Protein AF-A0A9J6BL02-F1 (afdb_monomer)

Organism: Polypedilum vanderplanki (NCBI:txid319348)

Sequence (191 aa):
MKLLIEDFEQKKVNLCEKFKQMVHDGRKLSISVDEFTSIRGRRYFGLNIHDSFNNATYNTGLVRILGSCPAEDMLIIIKNHLNDFGISLDKDIVGSTQDGAAINKKFIRISNIIGQFCFNHAIHLAVCDSLYTNKQNNDEYTVEDSNDIDDEDTFEMATDFEIIETSIDNIDHHHLLKISRKIVKFIKISP

Secondary structure (DSSP, 8-state):
-HHHHHHHHHHHHHHHHHHHHHHHTT--EEEEEEEEE-TTS-EEEEEEEEETTTTEEEEEEEEEE-S---HHHHHHHHHHHHHHTT--HHHHEEEEEE-S-HHHHHHHHHHTSEEEE-HHHHHHHHHHHHHT----------------------------------------HHHHHHHHHHHHHHHHH--

Radius of gyration: 21.52 Å; Cα contacts (8 Å, |Δi|>4): 185; chains: 1; bounding box: 54×40×54 Å

pLDDT: mean 79.94, std 21.73, range [29.73, 97.69]

Structure (mmCIF, N/CA/C/O backbone):
data_AF-A0A9J6BL02-F1
#
_entry.id   AF-A0A9J6BL02-F1
#
loop_
_atom_site.group_PDB
_atom_site.id
_atom_site.type_symbol
_atom_site.label_atom_id
_atom_site.label_alt_id
_atom_site.label_comp_id
_atom_site.label_asym_id
_atom_site.label_entity_id
_atom_site.label_seq_id
_atom_site.pdbx_PDB_ins_code
_atom_site.Cartn_x
_atom_site.Cartn_y
_atom_site.Cartn_z
_atom_site.occupancy
_atom_site.B_iso_or_equiv
_atom_site.auth_seq_id
_atom_site.auth_comp_id
_atom_site.auth_asym_id
_atom_site.auth_atom_id
_atom_site.pdbx_PDB_model_num
ATOM 1 N N . MET A 1 1 ? 3.563 28.205 10.679 1.00 61.41 1 MET A N 1
ATOM 2 C CA . MET A 1 1 ? 3.794 26.743 10.758 1.00 61.41 1 MET A CA 1
ATOM 3 C C . MET A 1 1 ? 2.998 26.076 11.879 1.00 61.41 1 MET A C 1
ATOM 5 O O . MET A 1 1 ? 2.419 25.037 11.616 1.00 61.41 1 MET A O 1
ATOM 9 N N . LYS A 1 2 ? 2.889 26.682 13.076 1.00 69.06 2 LYS A N 1
ATOM 10 C CA . LYS A 1 2 ? 2.113 26.134 14.208 1.00 69.06 2 LYS A CA 1
ATOM 11 C C . LYS A 1 2 ? 0.658 25.760 13.853 1.00 69.06 2 LYS A C 1
ATOM 13 O O . LYS A 1 2 ? 0.262 24.630 14.086 1.00 69.06 2 LYS A O 1
ATOM 18 N N . LEU A 1 3 ? -0.056 26.645 13.149 1.00 82.44 3 LEU A N 1
ATOM 19 C CA . LEU A 1 3 ? -1.438 26.405 12.697 1.00 82.44 3 LEU A CA 1
ATOM 20 C C . LEU A 1 3 ? -1.594 25.216 11.728 1.00 82.44 3 LEU A C 1
ATOM 22 O O . LEU A 1 3 ? -2.617 24.549 11.751 1.00 82.44 3 LEU A O 1
ATOM 26 N N . LEU A 1 4 ? -0.594 24.940 10.879 1.00 87.06 4 LEU A N 1
ATOM 27 C CA . LEU A 1 4 ? -0.645 23.808 9.938 1.00 87.06 4 LEU A CA 1
ATOM 28 C C . LEU A 1 4 ? -0.436 22.472 10.651 1.00 87.06 4 LEU A C 1
ATOM 30 O O . LEU A 1 4 ? -1.065 21.485 10.291 1.00 87.06 4 LEU A O 1
ATOM 34 N N . ILE A 1 5 ? 0.448 22.448 11.651 1.00 87.44 5 ILE A N 1
ATOM 35 C CA . ILE A 1 5 ? 0.683 21.256 12.472 1.00 87.44 5 ILE A CA 1
ATOM 36 C C . ILE A 1 5 ? -0.563 20.968 13.312 1.00 87.44 5 ILE A C 1
ATOM 38 O O . ILE A 1 5 ? -1.026 19.838 13.335 1.00 87.44 5 ILE A O 1
ATOM 42 N N . GLU A 1 6 ? -1.152 21.990 13.934 1.00 90.94 6 GLU A N 1
ATOM 43 C CA . GLU A 1 6 ? -2.395 21.848 14.702 1.00 90.94 6 GLU A CA 1
ATOM 44 C C . GLU A 1 6 ? -3.562 21.351 13.826 1.00 90.94 6 GLU A C 1
ATOM 46 O O . GLU A 1 6 ? -4.268 20.424 14.219 1.00 90.94 6 GLU A O 1
ATOM 51 N N . ASP A 1 7 ? -3.729 21.896 12.614 1.00 90.19 7 ASP A N 1
ATOM 52 C CA . ASP A 1 7 ? -4.735 21.418 11.652 1.00 90.19 7 ASP A CA 1
ATOM 53 C C . ASP A 1 7 ? -4.478 19.967 11.210 1.00 90.19 7 ASP A C 1
ATOM 55 O O . ASP A 1 7 ? -5.412 19.168 11.109 1.00 90.19 7 ASP A O 1
ATOM 59 N N . PHE A 1 8 ? -3.214 19.597 10.984 1.00 89.06 8 PHE A N 1
ATOM 60 C CA . PHE A 1 8 ? -2.835 18.223 10.660 1.00 89.06 8 PHE A CA 1
ATOM 61 C C . PHE A 1 8 ? -3.174 17.254 11.797 1.00 89.06 8 PHE A C 1
ATOM 63 O O . PHE A 1 8 ? -3.833 16.245 11.549 1.00 89.06 8 PHE A O 1
ATOM 70 N N . GLU A 1 9 ? -2.775 17.564 13.033 1.00 90.94 9 GLU A N 1
ATOM 71 C CA . GLU A 1 9 ? -3.059 16.718 14.195 1.00 90.94 9 GLU A CA 1
ATOM 72 C C . GLU A 1 9 ? -4.568 16.556 14.400 1.00 90.94 9 GLU A C 1
ATOM 74 O O . GLU A 1 9 ? -5.056 15.442 14.590 1.00 90.94 9 GLU A O 1
ATOM 79 N N . GLN A 1 10 ? -5.340 17.638 14.250 1.00 93.19 10 GLN A N 1
ATOM 80 C CA . GLN A 1 10 ? -6.795 17.566 14.350 1.00 93.19 10 GLN A CA 1
ATOM 81 C C . GLN A 1 10 ? -7.404 16.675 13.258 1.00 93.19 10 GLN A C 1
ATOM 83 O O . GLN A 1 10 ? -8.274 15.848 13.536 1.00 93.19 10 GLN A O 1
ATOM 88 N N . LYS A 1 11 ? -6.943 16.798 12.008 1.00 92.81 11 LYS A N 1
ATOM 89 C CA . LYS A 1 11 ? -7.395 15.936 10.905 1.00 92.81 11 LYS A CA 1
ATOM 90 C C . LYS A 1 11 ? -7.007 14.478 11.120 1.00 92.81 11 LYS A C 1
ATOM 92 O O . LYS A 1 11 ? -7.810 13.599 10.806 1.00 92.81 11 LYS A O 1
ATOM 97 N N . LYS A 1 12 ? -5.817 14.219 11.668 1.00 93.38 12 LYS A N 1
ATOM 98 C CA . LYS A 1 12 ? -5.365 12.870 12.018 1.00 93.38 12 LYS A CA 1
ATOM 99 C C . LYS A 1 12 ? -6.286 12.255 13.067 1.00 93.38 12 LYS A C 1
ATOM 101 O O . LYS A 1 12 ? -6.779 11.155 12.844 1.00 93.38 12 LYS A O 1
ATOM 106 N N . VAL A 1 13 ? -6.601 12.9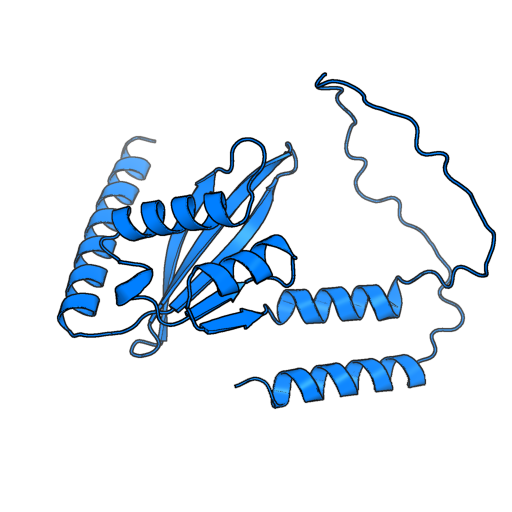79 14.143 1.00 95.25 13 VAL A N 1
ATOM 107 C CA . VAL A 1 13 ? -7.551 12.522 15.175 1.00 95.25 13 VAL A CA 1
ATOM 108 C C . VAL A 1 13 ? -8.912 12.186 14.563 1.00 95.25 13 VAL A C 1
ATOM 110 O O . VAL A 1 13 ? -9.414 11.081 14.768 1.00 95.25 13 VAL A O 1
ATOM 113 N N . ASN A 1 14 ? -9.461 13.079 13.736 1.00 95.00 14 ASN A N 1
ATOM 114 C CA . ASN A 1 14 ? -10.749 12.858 13.073 1.00 95.00 14 ASN A CA 1
ATOM 115 C C . ASN A 1 14 ? -10.726 11.615 12.160 1.00 95.00 14 ASN A C 1
ATOM 117 O O . ASN A 1 14 ? -11.702 10.866 12.095 1.00 95.00 14 ASN A O 1
ATOM 121 N N . LEU A 1 15 ? -9.617 11.377 11.448 1.00 95.06 15 LEU A N 1
ATOM 122 C CA . LEU A 1 15 ? -9.431 10.172 10.636 1.00 95.06 15 LEU A CA 1
ATOM 123 C C . LEU A 1 15 ? -9.373 8.912 11.503 1.00 95.06 15 LEU A C 1
ATOM 125 O O . LEU A 1 15 ? -10.051 7.938 11.185 1.00 95.06 15 LEU A O 1
ATOM 129 N N . CYS A 1 16 ? -8.629 8.933 12.610 1.00 96.00 16 CYS A N 1
ATOM 130 C CA . CYS A 1 16 ? -8.558 7.805 13.537 1.00 96.00 16 CYS A CA 1
ATOM 131 C C . CYS A 1 16 ? -9.938 7.454 14.109 1.00 96.00 16 CYS A C 1
ATOM 133 O O . CYS A 1 16 ? -10.298 6.282 14.177 1.00 96.00 16 CYS A O 1
ATOM 135 N N . GLU A 1 17 ? -10.737 8.448 14.503 1.00 96.38 17 GLU A N 1
ATOM 136 C CA . GLU A 1 17 ? -12.113 8.228 14.970 1.00 96.38 17 GLU A CA 1
ATOM 137 C C . GLU A 1 17 ? -12.993 7.618 13.877 1.00 96.38 17 GLU A C 1
ATOM 139 O O . GLU A 1 17 ? -13.715 6.648 14.121 1.00 96.38 17 GLU A O 1
ATOM 144 N N . LYS A 1 18 ? -12.872 8.125 12.647 1.00 95.44 18 LYS A N 1
ATOM 145 C CA . LYS A 1 18 ? -13.594 7.593 11.491 1.00 95.44 18 LYS A CA 1
ATOM 146 C C . LYS A 1 18 ? -13.247 6.128 11.227 1.00 95.44 18 LYS A C 1
ATOM 148 O O . LYS A 1 18 ? -14.148 5.312 11.037 1.00 95.44 18 LYS A O 1
ATOM 153 N N . PHE A 1 19 ? -11.962 5.781 11.241 1.00 96.44 19 PHE A N 1
ATOM 154 C CA . PHE A 1 19 ? -11.515 4.407 11.026 1.00 96.44 19 PHE A CA 1
ATOM 155 C C . PHE A 1 19 ? -11.932 3.475 12.157 1.00 96.44 19 PHE A C 1
ATOM 157 O O . PHE A 1 19 ? -12.403 2.375 11.879 1.00 96.44 19 PHE A O 1
ATOM 164 N N . LYS A 1 20 ? -11.863 3.923 13.416 1.00 95.62 20 LYS A N 1
ATOM 165 C CA . LYS A 1 20 ? -12.372 3.149 14.557 1.00 95.62 20 LYS A CA 1
ATOM 166 C C . LYS A 1 20 ? -13.841 2.781 14.379 1.00 95.62 20 LYS A C 1
ATOM 168 O O . LYS A 1 20 ? -14.198 1.628 14.607 1.00 95.62 20 LYS A O 1
ATOM 173 N N . GLN A 1 21 ? -14.675 3.723 13.933 1.00 95.25 21 GLN A N 1
ATOM 174 C CA . GLN A 1 21 ? -16.082 3.433 13.659 1.00 95.25 21 GLN A CA 1
ATOM 175 C C . GLN A 1 21 ? -16.239 2.417 12.521 1.00 95.25 21 GLN A C 1
ATOM 177 O O . GLN A 1 21 ? -16.999 1.464 12.651 1.00 95.25 21 GLN A O 1
ATOM 182 N N . MET A 1 22 ? -15.488 2.572 11.426 1.00 95.44 22 MET A N 1
ATOM 183 C CA . MET A 1 22 ? -15.528 1.628 10.301 1.00 95.44 22 MET A CA 1
ATOM 184 C C . MET A 1 22 ? -15.148 0.205 10.723 1.00 95.44 22 MET A C 1
ATOM 186 O O . MET A 1 22 ? -15.837 -0.746 10.356 1.00 95.44 22 MET A O 1
ATOM 190 N N . VAL A 1 23 ? -14.080 0.061 11.508 1.00 94.38 23 VAL A N 1
ATOM 191 C CA . VAL A 1 23 ? -13.621 -1.232 12.031 1.00 94.38 23 VAL A CA 1
ATOM 192 C C . VAL A 1 23 ? -14.649 -1.824 12.997 1.00 94.38 23 VAL A C 1
ATOM 194 O O . VAL A 1 23 ? -14.960 -3.010 12.901 1.00 94.38 23 VAL A O 1
ATOM 197 N N . HIS A 1 24 ? -15.228 -1.007 13.885 1.00 94.38 24 HIS A N 1
ATOM 198 C CA . HIS A 1 24 ? -16.300 -1.430 14.791 1.00 94.38 24 HIS A CA 1
ATOM 199 C C . HIS A 1 24 ? -17.529 -1.954 14.030 1.00 94.38 24 HIS A C 1
ATOM 201 O O . HIS A 1 24 ? -18.111 -2.965 14.414 1.00 94.38 24 HIS A O 1
ATOM 207 N N . ASP A 1 25 ? -17.879 -1.319 12.911 1.00 94.12 25 ASP A N 1
ATOM 208 C CA . ASP A 1 25 ? -18.967 -1.750 12.027 1.00 94.12 25 ASP A CA 1
ATOM 209 C C . ASP A 1 25 ? -18.625 -3.023 11.221 1.00 94.12 25 ASP A C 1
ATOM 211 O O . ASP A 1 25 ? -19.417 -3.473 10.392 1.00 94.12 25 ASP A O 1
ATOM 215 N N . GLY A 1 26 ? -17.438 -3.605 11.423 1.00 93.25 26 GLY A N 1
ATOM 216 C CA . GLY A 1 26 ? -16.971 -4.799 10.722 1.00 93.25 26 GLY A CA 1
ATOM 217 C C . GLY A 1 26 ? -16.555 -4.543 9.273 1.00 93.25 26 GLY A C 1
ATOM 218 O O . GLY A 1 26 ? -16.423 -5.497 8.501 1.00 93.25 26 GLY A O 1
ATOM 219 N N . ARG A 1 27 ? -16.348 -3.280 8.877 1.00 93.81 27 ARG A N 1
ATOM 220 C CA . ARG A 1 27 ? -15.933 -2.942 7.511 1.00 93.81 27 ARG A CA 1
ATOM 221 C C . ARG A 1 27 ? -14.506 -3.408 7.259 1.00 93.81 27 ARG A C 1
ATOM 223 O O . ARG A 1 27 ? -13.634 -3.304 8.118 1.00 93.81 27 ARG A O 1
ATOM 230 N N . LYS A 1 28 ? -14.276 -3.893 6.042 1.00 94.94 28 LYS A N 1
ATOM 231 C CA . LYS A 1 28 ? -12.949 -4.236 5.536 1.00 94.94 28 LYS A CA 1
ATOM 232 C C . LYS A 1 28 ? -12.470 -3.167 4.572 1.00 94.94 28 LYS A C 1
ATOM 234 O O . LYS A 1 28 ? -13.252 -2.659 3.772 1.00 94.94 28 LYS A O 1
ATOM 239 N N . LEU A 1 29 ? -11.189 -2.844 4.664 1.00 97.19 29 LEU A N 1
ATOM 240 C CA . LEU A 1 29 ? -10.546 -1.780 3.904 1.00 97.19 29 LEU A CA 1
ATOM 241 C C . LEU A 1 29 ? -9.487 -2.379 2.976 1.00 97.19 29 LEU A C 1
ATOM 243 O O . LEU A 1 29 ? -9.029 -3.505 3.169 1.00 97.19 29 LEU A O 1
ATOM 247 N N . SER A 1 30 ? -9.066 -1.627 1.970 1.00 97.38 30 SER A N 1
ATOM 248 C CA . SER A 1 30 ? -7.871 -1.953 1.188 1.00 97.38 30 SER A CA 1
ATOM 249 C C . SER A 1 30 ? -6.881 -0.799 1.230 1.00 97.38 30 SER A C 1
ATOM 251 O O . SER A 1 30 ? -7.220 0.304 1.658 1.00 97.38 30 SER A O 1
ATOM 253 N N . ILE A 1 31 ? -5.640 -1.053 0.828 1.00 97.56 31 ILE A N 1
ATOM 254 C CA . ILE A 1 31 ? -4.594 -0.028 0.796 1.00 97.56 31 ILE A CA 1
ATOM 255 C C . ILE A 1 31 ? -3.945 0.064 -0.581 1.00 97.56 31 ILE A C 1
ATOM 257 O O . ILE A 1 31 ? -3.839 -0.931 -1.290 1.00 97.56 31 ILE A O 1
ATOM 261 N N . SER A 1 32 ? -3.450 1.237 -0.947 1.00 96.88 32 SER A N 1
ATOM 262 C CA . SER A 1 32 ? -2.437 1.379 -1.994 1.00 96.88 32 SER A CA 1
ATOM 263 C C . SER A 1 32 ? -1.144 1.832 -1.345 1.00 96.88 32 SER A C 1
ATOM 265 O O . SER A 1 32 ? -1.180 2.762 -0.531 1.00 96.88 32 SER A O 1
ATOM 267 N N . VAL A 1 33 ? -0.027 1.227 -1.729 1.00 95.69 33 VAL A N 1
ATOM 268 C CA . VAL A 1 33 ? 1.297 1.688 -1.316 1.00 95.69 33 VAL A CA 1
ATOM 269 C C . VAL A 1 33 ? 2.103 2.012 -2.557 1.00 95.69 33 VAL A C 1
ATOM 271 O O . VAL A 1 33 ? 2.110 1.239 -3.513 1.00 95.69 33 VAL A O 1
ATOM 274 N N . ASP A 1 34 ? 2.743 3.170 -2.528 1.00 93.88 34 ASP A N 1
ATOM 275 C CA . ASP A 1 34 ? 3.593 3.661 -3.603 1.00 93.88 34 ASP A CA 1
ATOM 276 C C . ASP A 1 34 ? 4.965 4.013 -3.031 1.00 93.88 34 ASP A C 1
ATOM 278 O O . ASP A 1 34 ? 5.043 4.685 -1.999 1.00 93.88 34 ASP A O 1
ATO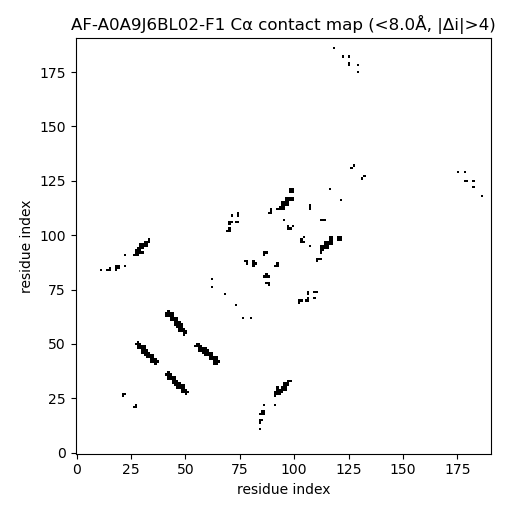M 282 N N . GLU A 1 35 ? 6.038 3.544 -3.666 1.00 92.75 35 GLU A N 1
ATOM 283 C CA . GLU A 1 35 ? 7.403 3.916 -3.296 1.00 92.75 35 GLU A CA 1
ATOM 284 C C . GLU A 1 35 ? 7.872 5.055 -4.197 1.00 92.75 35 GLU A C 1
ATOM 286 O O . GLU A 1 35 ? 7.861 4.957 -5.421 1.00 92.75 35 GLU A O 1
ATOM 291 N N . PHE A 1 36 ? 8.325 6.143 -3.582 1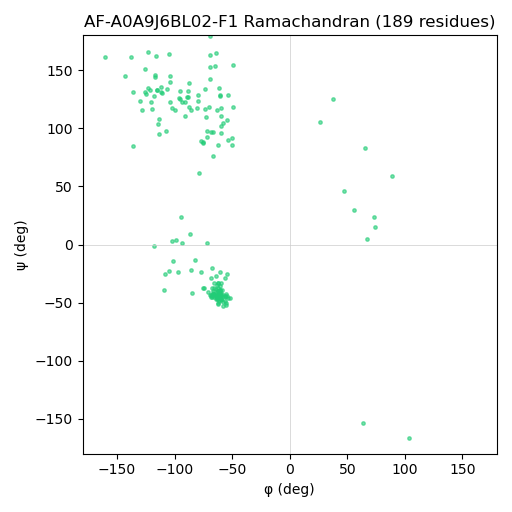.00 90.06 36 PHE A N 1
ATOM 292 C CA . PHE A 1 36 ? 8.852 7.294 -4.296 1.00 90.06 36 PHE A CA 1
ATOM 293 C C . PHE A 1 36 ? 10.258 7.637 -3.820 1.00 90.06 36 PHE A C 1
ATOM 295 O O . PHE A 1 36 ? 10.486 7.857 -2.626 1.00 90.06 36 PHE A O 1
ATOM 302 N N . THR A 1 37 ? 11.177 7.785 -4.773 1.00 91.50 37 THR A N 1
ATOM 303 C CA . THR A 1 37 ? 12.516 8.335 -4.549 1.00 91.50 37 THR A CA 1
ATOM 304 C C . THR A 1 37 ? 12.560 9.779 -5.037 1.00 91.50 37 THR A C 1
ATOM 306 O O . THR A 1 37 ? 12.384 10.062 -6.216 1.00 91.50 37 THR A O 1
ATOM 309 N N . SER A 1 38 ? 12.802 10.712 -4.120 1.00 91.00 38 SER A N 1
ATOM 310 C CA . SER A 1 38 ? 13.000 12.124 -4.451 1.00 91.00 38 SER A CA 1
ATOM 311 C C . SER A 1 38 ? 14.317 12.370 -5.189 1.00 91.00 38 SER A C 1
ATOM 313 O O . SER A 1 38 ? 15.261 11.596 -5.066 1.00 91.00 38 SER A O 1
ATOM 315 N N . ILE A 1 39 ? 14.423 13.540 -5.825 1.00 90.56 39 ILE A N 1
ATOM 316 C CA . ILE A 1 39 ? 15.629 14.018 -6.531 1.00 90.56 39 ILE A CA 1
ATOM 317 C C . ILE A 1 39 ? 16.877 14.018 -5.627 1.00 90.56 39 ILE A C 1
ATOM 319 O O . ILE A 1 39 ? 17.998 13.901 -6.098 1.00 90.56 39 ILE A O 1
ATOM 323 N N . ARG A 1 40 ? 16.700 14.125 -4.303 1.00 90.56 40 ARG A N 1
ATOM 324 C CA . ARG A 1 40 ? 17.798 14.084 -3.320 1.00 90.56 40 ARG A CA 1
ATOM 325 C C . ARG A 1 40 ? 18.040 12.683 -2.746 1.00 90.56 40 ARG A C 1
ATOM 327 O O . ARG A 1 40 ? 18.433 12.574 -1.587 1.00 90.56 40 ARG A O 1
ATOM 334 N N . GLY A 1 41 ? 17.652 11.630 -3.462 1.00 88.88 41 GLY A N 1
ATOM 335 C CA . GLY A 1 41 ? 17.816 10.234 -3.039 1.00 88.88 41 GLY A CA 1
ATOM 336 C C . GLY A 1 41 ? 16.973 9.808 -1.829 1.00 88.88 41 GLY A C 1
ATOM 337 O O . GLY A 1 41 ? 17.100 8.691 -1.338 1.00 88.88 41 GLY A O 1
ATOM 338 N N . ARG A 1 42 ? 16.091 10.672 -1.303 1.00 93.06 42 ARG A N 1
ATOM 339 C CA . ARG A 1 42 ? 15.237 10.319 -0.153 1.00 93.06 42 ARG A CA 1
ATOM 340 C C . ARG A 1 42 ? 14.053 9.491 -0.615 1.00 93.06 42 ARG A C 1
ATOM 342 O O . ARG A 1 42 ? 13.326 9.947 -1.496 1.00 93.06 42 ARG A O 1
ATOM 349 N N . ARG A 1 43 ? 13.836 8.350 0.032 1.00 94.94 43 ARG A N 1
ATOM 350 C CA . ARG A 1 43 ? 12.770 7.404 -0.295 1.00 94.94 43 ARG A CA 1
ATOM 351 C C . ARG A 1 43 ? 11.608 7.476 0.687 1.00 94.94 43 ARG A C 1
ATOM 353 O O . ARG A 1 43 ? 11.812 7.720 1.880 1.00 94.94 43 ARG A O 1
ATOM 360 N N . TYR A 1 44 ? 10.400 7.272 0.180 1.00 95.75 44 TYR A N 1
ATOM 361 C CA . TYR A 1 44 ? 9.163 7.344 0.947 1.00 95.75 44 TYR A CA 1
ATOM 362 C C . TYR A 1 44 ? 8.166 6.289 0.483 1.00 95.75 44 TYR A C 1
ATOM 364 O O . TYR A 1 44 ? 8.042 6.056 -0.714 1.00 95.75 44 TYR A O 1
ATOM 372 N N . PHE A 1 45 ? 7.394 5.747 1.421 1.00 96.06 45 PHE A N 1
ATOM 373 C CA . PHE A 1 45 ? 6.135 5.079 1.119 1.00 96.06 45 PHE A CA 1
ATOM 374 C C . PHE A 1 45 ? 4.983 6.074 1.239 1.00 96.06 45 PHE A C 1
ATOM 376 O O . PHE A 1 45 ? 4.780 6.663 2.301 1.00 96.06 45 PHE A O 1
ATOM 383 N N . GLY A 1 46 ? 4.211 6.254 0.174 1.00 96.19 46 GLY A N 1
ATOM 384 C CA . GLY A 1 46 ? 2.893 6.875 0.236 1.00 96.19 46 GLY A CA 1
ATOM 385 C C . GLY A 1 46 ? 1.834 5.821 0.521 1.00 96.19 46 GLY A C 1
ATOM 386 O O . GLY A 1 46 ? 1.773 4.819 -0.188 1.00 96.19 46 GLY A O 1
ATOM 387 N N . LEU A 1 47 ? 1.002 6.038 1.546 1.00 96.44 47 LEU A N 1
ATOM 388 C CA . LEU A 1 47 ? -0.036 5.079 1.930 1.00 96.44 47 LEU A CA 1
ATOM 389 C C . LEU A 1 47 ? -1.431 5.707 1.856 1.00 96.44 47 LEU A C 1
ATOM 391 O O . LEU A 1 47 ? -1.731 6.698 2.533 1.00 96.44 47 LEU A O 1
ATOM 395 N N . ASN A 1 48 ? -2.308 5.089 1.067 1.00 97.38 48 ASN A N 1
ATOM 396 C CA . ASN A 1 48 ? -3.724 5.439 1.027 1.00 97.38 48 ASN A CA 1
ATOM 397 C C . ASN A 1 48 ? -4.573 4.262 1.490 1.00 97.38 48 ASN A C 1
ATOM 399 O O . ASN A 1 48 ? -4.262 3.111 1.193 1.00 97.38 48 ASN A O 1
ATOM 403 N N . ILE A 1 49 ? -5.661 4.573 2.185 1.00 97.69 49 ILE A N 1
ATOM 404 C CA . ILE A 1 49 ? -6.678 3.617 2.614 1.00 97.69 49 ILE A CA 1
ATOM 405 C C . ILE A 1 49 ? -7.918 3.826 1.756 1.00 97.69 49 ILE A C 1
ATOM 407 O O . ILE A 1 49 ? -8.376 4.957 1.587 1.00 97.69 49 ILE A O 1
ATOM 411 N N . HIS A 1 50 ? -8.489 2.738 1.260 1.00 97.25 50 HIS A N 1
ATOM 412 C CA . HIS A 1 50 ? -9.677 2.739 0.426 1.00 97.25 50 HIS A CA 1
ATOM 413 C C . HIS A 1 50 ? -10.833 2.041 1.140 1.00 97.25 50 HIS A C 1
ATOM 415 O O . HIS A 1 50 ? -10.698 0.938 1.675 1.00 97.25 50 HIS A O 1
ATOM 421 N N . ASP A 1 51 ? -11.985 2.701 1.112 1.00 95.38 51 ASP A N 1
ATOM 422 C CA . ASP A 1 51 ? -13.261 2.196 1.600 1.00 95.38 51 ASP A CA 1
ATOM 423 C C . ASP A 1 51 ? -14.201 2.031 0.405 1.00 95.38 51 ASP A C 1
ATOM 425 O O . ASP A 1 51 ? -14.682 3.015 -0.166 1.00 95.38 51 ASP A O 1
ATOM 429 N N . SER A 1 52 ? -14.462 0.779 0.028 1.00 91.81 52 SER A N 1
ATOM 430 C CA . SER A 1 52 ? -15.339 0.455 -1.098 1.00 91.81 52 SER A CA 1
ATOM 431 C C . SER A 1 52 ? -16.803 0.797 -0.823 1.00 91.81 52 SER A C 1
ATOM 433 O O . SER A 1 52 ? -17.526 1.134 -1.756 1.00 91.81 52 SER A O 1
ATOM 435 N N . PHE A 1 53 ? -17.245 0.770 0.439 1.00 89.75 53 PHE A N 1
ATOM 436 C CA . PHE A 1 53 ? -18.640 1.033 0.789 1.00 89.75 53 PHE A CA 1
ATOM 437 C C . PHE A 1 53 ? -19.005 2.497 0.540 1.00 89.75 53 PHE A C 1
ATOM 439 O O . PHE A 1 53 ? -20.056 2.791 -0.022 1.00 89.75 53 PHE A O 1
ATOM 446 N N . ASN A 1 54 ? -18.135 3.421 0.954 1.00 90.19 54 ASN A N 1
ATOM 447 C CA . ASN A 1 54 ? -18.343 4.857 0.745 1.00 90.19 54 ASN A CA 1
ATOM 448 C C . ASN A 1 54 ? -17.682 5.379 -0.542 1.00 90.19 54 ASN A C 1
ATOM 450 O O . ASN A 1 54 ? -17.736 6.582 -0.794 1.00 90.19 54 ASN A O 1
ATOM 454 N N . ASN A 1 55 ? -17.032 4.506 -1.320 1.00 92.75 55 ASN A N 1
ATOM 455 C CA . ASN A 1 55 ? -16.196 4.868 -2.466 1.00 92.75 55 ASN A CA 1
ATOM 456 C C . ASN A 1 55 ? -15.219 6.014 -2.138 1.00 92.75 55 ASN A C 1
ATOM 458 O O . ASN A 1 55 ? -15.116 7.011 -2.855 1.00 92.75 55 ASN A O 1
ATOM 462 N N . ALA A 1 56 ? -14.550 5.897 -0.992 1.00 94.94 56 ALA A N 1
ATOM 463 C CA . ALA A 1 56 ? -13.712 6.947 -0.434 1.00 94.94 56 ALA A CA 1
ATOM 464 C C . ALA A 1 56 ? -12.255 6.495 -0.351 1.00 94.94 56 ALA A C 1
ATOM 466 O O . ALA A 1 56 ? -11.962 5.331 -0.084 1.00 94.94 56 ALA A O 1
ATOM 467 N N . THR A 1 57 ? -11.342 7.444 -0.546 1.00 96.56 57 THR A N 1
ATOM 468 C CA . THR A 1 57 ? -9.904 7.238 -0.368 1.00 96.56 57 THR A CA 1
ATOM 469 C C . THR A 1 57 ? -9.367 8.245 0.636 1.00 96.56 57 THR A C 1
ATOM 471 O O . THR A 1 57 ? -9.683 9.433 0.565 1.00 96.56 57 THR A O 1
ATOM 474 N N . TYR A 1 58 ? -8.548 7.764 1.563 1.00 96.56 58 TYR A N 1
ATOM 475 C CA . TYR A 1 58 ? -7.949 8.548 2.631 1.00 96.56 58 TYR A CA 1
ATOM 476 C C . TYR A 1 58 ? -6.433 8.483 2.507 1.00 96.56 58 TYR A C 1
ATOM 478 O O . TYR A 1 58 ? -5.842 7.412 2.638 1.00 96.56 58 TYR A O 1
ATOM 486 N N . ASN A 1 59 ? -5.809 9.631 2.266 1.00 94.88 59 ASN A N 1
ATOM 487 C CA . ASN A 1 59 ? -4.359 9.746 2.284 1.00 94.88 59 ASN A CA 1
ATOM 488 C C . ASN A 1 59 ? -3.885 9.841 3.739 1.00 94.88 59 ASN A C 1
ATOM 490 O O . ASN A 1 59 ? -4.336 10.711 4.485 1.00 94.88 59 ASN A O 1
ATOM 494 N N . THR A 1 60 ? -2.997 8.931 4.134 1.00 94.62 60 THR A N 1
ATOM 495 C CA . THR A 1 60 ? -2.473 8.851 5.508 1.00 94.62 60 THR A CA 1
ATOM 496 C C . THR A 1 60 ? -1.069 9.438 5.654 1.00 94.62 60 THR A C 1
ATOM 498 O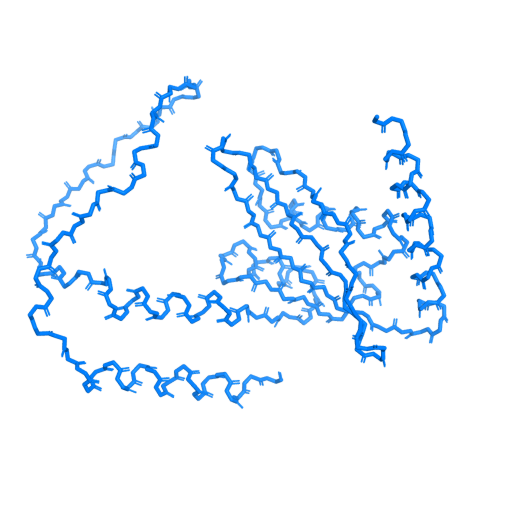 O . THR A 1 60 ? -0.500 9.428 6.744 1.00 94.62 60 THR A O 1
ATOM 501 N N . GLY A 1 61 ? -0.528 9.995 4.572 1.00 92.12 61 GLY A N 1
ATOM 502 C CA . GLY A 1 61 ? 0.759 10.669 4.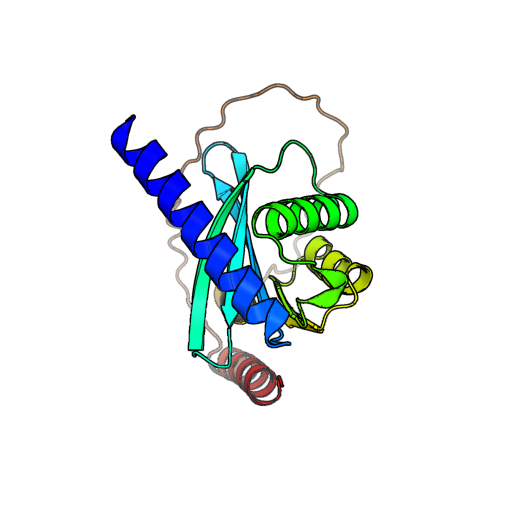525 1.00 92.12 61 GLY A CA 1
ATOM 503 C C . GLY A 1 61 ? 1.869 9.836 3.891 1.00 92.12 61 GLY A C 1
ATOM 504 O O . GLY A 1 61 ? 1.638 8.829 3.218 1.00 92.12 61 GLY A O 1
ATOM 505 N N . LEU A 1 62 ? 3.092 10.322 4.102 1.00 93.50 62 LEU A N 1
ATOM 506 C CA . LEU A 1 62 ? 4.326 9.727 3.604 1.00 93.50 62 LEU A CA 1
ATOM 507 C C . LEU A 1 62 ? 5.143 9.186 4.775 1.00 93.50 62 LEU A C 1
ATOM 509 O O . LEU A 1 62 ? 5.404 9.914 5.735 1.00 93.50 62 LEU A O 1
ATOM 513 N N . VAL A 1 63 ? 5.610 7.948 4.659 1.00 95.00 63 VAL A N 1
ATOM 514 C CA . VAL A 1 63 ? 6.524 7.328 5.619 1.00 95.00 63 VAL A CA 1
ATOM 515 C C . VAL A 1 63 ? 7.917 7.311 5.027 1.00 95.00 63 VAL A C 1
ATOM 517 O O . VAL A 1 63 ? 8.131 6.786 3.939 1.00 95.00 63 VAL A O 1
ATOM 520 N N . ARG A 1 64 ? 8.879 7.914 5.724 1.00 94.44 64 ARG A N 1
ATOM 521 C CA . ARG A 1 64 ? 10.259 7.965 5.243 1.00 94.44 64 ARG A CA 1
ATOM 522 C C . ARG A 1 64 ? 10.931 6.600 5.380 1.00 94.44 64 ARG A C 1
ATOM 524 O O . ARG A 1 64 ? 10.889 6.001 6.448 1.00 94.44 64 ARG A O 1
ATOM 531 N N . ILE A 1 65 ? 11.617 6.181 4.322 1.00 94.94 65 ILE A N 1
ATOM 532 C CA . ILE A 1 65 ? 12.470 4.993 4.297 1.00 94.94 65 ILE A CA 1
ATOM 533 C C . ILE A 1 65 ? 13.910 5.437 4.574 1.00 94.94 65 ILE A C 1
ATOM 535 O O . ILE A 1 65 ? 14.395 6.413 3.990 1.00 94.94 65 ILE A O 1
ATOM 539 N N . LEU A 1 66 ? 14.586 4.748 5.492 1.00 90.50 66 LEU A N 1
ATOM 540 C CA . LEU A 1 66 ? 15.974 5.012 5.869 1.00 90.50 66 LEU A CA 1
ATOM 541 C C . LEU A 1 66 ? 16.818 3.785 5.535 1.00 90.50 66 LEU A C 1
ATOM 543 O O . LEU A 1 66 ? 16.470 2.688 5.954 1.00 90.50 66 LEU A O 1
ATOM 547 N N . GLY A 1 67 ? 17.918 3.974 4.802 1.00 90.69 67 GLY A N 1
ATOM 548 C CA . GLY A 1 67 ? 18.753 2.857 4.355 1.00 90.69 67 GLY A CA 1
ATOM 549 C C . GLY A 1 67 ? 18.006 1.925 3.399 1.00 90.69 67 GLY A C 1
ATOM 550 O O . GLY A 1 67 ? 17.096 2.366 2.692 1.00 90.69 67 GLY A O 1
ATOM 551 N N . SER A 1 68 ? 18.416 0.657 3.345 1.00 91.12 68 SER A N 1
ATOM 552 C CA . SER A 1 68 ? 17.746 -0.400 2.581 1.00 91.12 68 SER A CA 1
ATOM 553 C C . SER A 1 68 ? 16.387 -0.768 3.193 1.00 91.12 68 SER A C 1
ATOM 555 O O . SER A 1 68 ? 16.158 -0.595 4.384 1.00 91.12 68 SER A O 1
ATOM 557 N N . CYS A 1 69 ? 15.461 -1.252 2.361 1.00 94.88 69 CYS A N 1
ATOM 558 C CA . CYS A 1 69 ? 14.126 -1.656 2.806 1.00 94.88 69 CYS A CA 1
ATOM 559 C C . CYS A 1 69 ? 13.734 -2.995 2.166 1.00 94.88 69 CYS A C 1
ATOM 561 O O . CYS A 1 69 ? 13.113 -3.021 1.102 1.00 94.88 69 CYS A O 1
ATOM 563 N N . PRO A 1 70 ? 14.146 -4.130 2.753 1.00 96.06 70 PRO A N 1
ATOM 564 C CA . PRO A 1 70 ? 13.616 -5.432 2.376 1.00 96.06 70 PRO A CA 1
ATOM 565 C C . PRO A 1 70 ? 12.115 -5.533 2.692 1.00 96.06 70 PRO A C 1
ATOM 567 O O . PRO A 1 70 ? 11.553 -4.755 3.463 1.00 96.06 70 PRO A O 1
ATOM 570 N N . ALA A 1 71 ? 11.453 -6.537 2.115 1.00 96.25 71 ALA A N 1
ATOM 571 C CA . ALA A 1 71 ? 10.005 -6.714 2.249 1.00 96.25 71 ALA A CA 1
ATOM 572 C C . ALA A 1 71 ? 9.540 -6.883 3.708 1.00 96.25 71 ALA A C 1
ATOM 574 O O . ALA A 1 71 ? 8.445 -6.455 4.062 1.00 96.25 71 ALA A O 1
ATOM 575 N N . GLU A 1 72 ? 10.360 -7.511 4.551 1.00 97.19 72 GLU A N 1
ATOM 576 C CA . GLU A 1 72 ? 10.120 -7.658 5.986 1.00 97.19 72 GLU A CA 1
ATOM 577 C C . GLU A 1 72 ? 10.062 -6.301 6.701 1.00 97.19 72 GLU A C 1
ATOM 579 O O . GLU A 1 72 ? 9.149 -6.059 7.493 1.00 97.19 72 GLU A O 1
ATOM 584 N N . ASP A 1 73 ? 10.976 -5.391 6.365 1.00 96.88 73 ASP A N 1
ATOM 585 C CA . ASP A 1 73 ? 11.010 -4.049 6.944 1.00 96.88 73 ASP A CA 1
ATOM 586 C C . ASP A 1 73 ? 9.848 -3.207 6.420 1.00 96.88 73 ASP A C 1
ATOM 588 O O . ASP A 1 73 ? 9.170 -2.537 7.198 1.00 96.88 73 ASP A O 1
ATOM 592 N N . MET A 1 74 ? 9.536 -3.318 5.125 1.00 96.50 74 MET A N 1
ATOM 593 C CA . MET A 1 74 ? 8.336 -2.722 4.535 1.00 96.50 74 MET A CA 1
ATOM 594 C C . MET A 1 74 ? 7.066 -3.171 5.276 1.00 96.50 74 MET A C 1
ATOM 596 O O . MET A 1 74 ? 6.214 -2.343 5.601 1.00 96.50 74 MET A O 1
ATOM 600 N N . LEU A 1 75 ? 6.943 -4.465 5.599 1.00 96.88 75 LEU A N 1
ATOM 601 C CA . LEU A 1 75 ? 5.809 -4.993 6.358 1.00 96.88 75 LEU A CA 1
ATOM 602 C C . LEU A 1 75 ? 5.692 -4.339 7.738 1.00 96.88 75 LEU A C 1
ATOM 604 O O . LEU A 1 75 ? 4.597 -3.932 8.127 1.00 96.88 75 LEU A O 1
ATOM 608 N N . ILE A 1 76 ? 6.802 -4.226 8.468 1.00 97.00 76 ILE A N 1
ATOM 609 C CA . ILE A 1 76 ? 6.835 -3.594 9.794 1.00 97.00 76 ILE A CA 1
ATOM 610 C C . ILE A 1 76 ? 6.452 -2.115 9.692 1.00 97.00 76 ILE A C 1
ATOM 612 O O . ILE A 1 76 ? 5.606 -1.647 10.454 1.00 97.00 76 ILE A O 1
ATOM 616 N N . ILE A 1 77 ? 7.025 -1.393 8.727 1.00 96.94 77 ILE A N 1
ATOM 617 C CA . ILE A 1 77 ? 6.753 0.027 8.489 1.00 96.94 77 ILE A CA 1
ATOM 618 C C . ILE A 1 77 ? 5.261 0.254 8.221 1.00 96.94 77 ILE A C 1
ATOM 620 O O . ILE A 1 77 ? 4.642 1.101 8.863 1.00 96.94 77 ILE A O 1
ATOM 624 N N . ILE A 1 78 ? 4.663 -0.532 7.322 1.00 96.69 78 ILE A N 1
ATOM 625 C CA . ILE A 1 78 ? 3.244 -0.408 6.971 1.00 96.69 78 ILE A CA 1
ATOM 626 C C . ILE 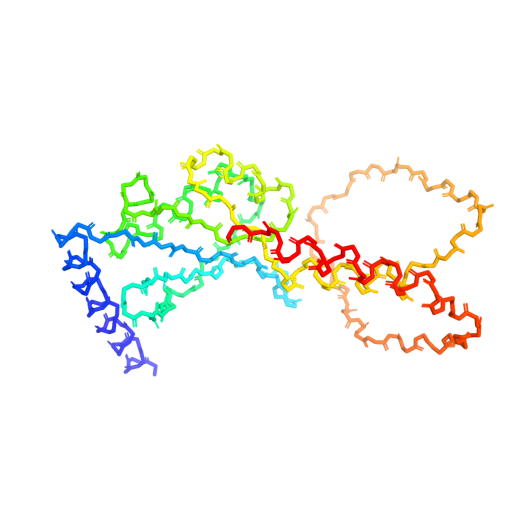A 1 78 ? 2.351 -0.768 8.161 1.00 96.69 78 ILE A C 1
ATOM 628 O O . ILE A 1 78 ? 1.381 -0.058 8.426 1.00 96.69 78 ILE A O 1
ATOM 632 N N . LYS A 1 79 ? 2.672 -1.834 8.911 1.00 97.44 79 LYS A N 1
ATOM 633 C CA . LYS A 1 79 ? 1.922 -2.204 10.122 1.00 97.44 79 LYS A CA 1
ATOM 634 C C . LYS A 1 79 ? 1.940 -1.085 11.157 1.00 97.44 79 LYS A C 1
ATOM 636 O O . LYS A 1 79 ? 0.889 -0.744 11.690 1.00 97.44 79 LYS A O 1
ATOM 641 N N . ASN A 1 80 ? 3.107 -0.504 11.420 1.00 97.44 80 ASN A N 1
ATOM 642 C CA . ASN A 1 80 ? 3.246 0.588 12.378 1.00 97.44 80 ASN A CA 1
ATOM 643 C C . ASN A 1 80 ? 2.460 1.822 11.931 1.00 97.44 80 ASN A C 1
ATOM 645 O O . ASN A 1 80 ? 1.696 2.374 12.716 1.00 97.44 80 ASN A O 1
ATOM 649 N N . HIS A 1 81 ? 2.568 2.192 10.655 1.00 97.12 81 HIS A N 1
ATOM 650 C CA . HIS A 1 81 ? 1.824 3.325 10.115 1.00 97.12 81 HIS A CA 1
ATOM 651 C C . HIS A 1 81 ? 0.309 3.117 10.200 1.00 97.12 81 HIS A C 1
ATOM 653 O O . HIS A 1 81 ? -0.403 4.013 10.625 1.00 97.12 81 HIS A O 1
ATOM 659 N N . LEU A 1 82 ? -0.211 1.931 9.868 1.00 97.06 82 LEU A N 1
ATOM 660 C CA . LEU A 1 82 ? -1.644 1.636 10.016 1.00 97.06 82 LEU A CA 1
ATOM 661 C C . LEU A 1 82 ? -2.095 1.634 11.485 1.00 97.06 82 LEU A C 1
ATOM 663 O O . LEU A 1 82 ? -3.182 2.132 11.795 1.00 97.06 82 LEU A O 1
ATOM 667 N N . ASN A 1 83 ? -1.252 1.144 12.398 1.00 96.81 83 ASN A N 1
ATOM 668 C CA . ASN A 1 83 ? -1.532 1.164 13.832 1.00 96.81 83 ASN A CA 1
ATOM 669 C C . ASN A 1 83 ? -1.663 2.596 14.377 1.00 96.81 83 ASN A C 1
ATOM 671 O O . ASN A 1 83 ? -2.515 2.824 15.238 1.00 96.81 83 ASN A O 1
ATOM 675 N N . ASP A 1 84 ? -0.921 3.572 13.840 1.00 95.50 84 ASP A N 1
ATOM 676 C CA . ASP A 1 84 ? -1.084 4.994 14.194 1.00 95.50 84 ASP A CA 1
ATOM 677 C C . ASP A 1 84 ? -2.489 5.529 13.870 1.00 95.50 84 ASP A C 1
ATOM 679 O O . ASP A 1 84 ? -2.950 6.495 14.486 1.00 95.50 84 ASP A O 1
ATOM 683 N N . PHE A 1 85 ? -3.180 4.891 12.923 1.00 96.12 85 PHE A N 1
ATOM 684 C CA . PHE A 1 85 ? -4.564 5.177 12.544 1.00 96.12 85 PHE A CA 1
ATOM 685 C C . PHE A 1 85 ? -5.582 4.222 13.188 1.00 96.12 85 PHE A C 1
ATOM 687 O O . PHE A 1 85 ? -6.781 4.327 12.924 1.00 96.12 85 PHE A O 1
ATOM 694 N N . GLY A 1 86 ? -5.133 3.317 14.063 1.00 95.25 86 GLY A N 1
ATOM 695 C CA . GLY A 1 86 ? -5.979 2.333 14.737 1.00 95.25 86 GLY A CA 1
ATOM 696 C C . GLY A 1 86 ? -6.465 1.198 13.833 1.00 95.25 86 GLY A C 1
ATOM 697 O O . GLY A 1 86 ? -7.496 0.601 14.133 1.00 95.25 86 GLY A O 1
ATOM 698 N N . ILE A 1 87 ? -5.753 0.917 12.739 1.00 97.06 87 ILE A N 1
ATOM 699 C CA . ILE A 1 87 ? -6.085 -0.125 11.762 1.00 97.06 87 ILE A CA 1
ATOM 700 C C . ILE A 1 87 ? -5.057 -1.249 11.852 1.00 97.06 87 ILE A C 1
ATOM 702 O O . ILE A 1 87 ? -3.852 -1.020 11.785 1.00 97.06 87 ILE A O 1
ATOM 706 N N . SER A 1 88 ? -5.531 -2.487 11.939 1.00 96.75 88 SER A N 1
ATOM 707 C CA . SER A 1 88 ? -4.685 -3.673 11.878 1.00 96.75 88 SER A CA 1
ATOM 708 C C . SER A 1 88 ? -4.556 -4.166 10.440 1.00 96.75 88 SER A C 1
ATOM 710 O O . SER A 1 88 ? -5.551 -4.535 9.815 1.00 96.75 88 SER A O 1
ATOM 712 N N . LEU A 1 89 ? -3.323 -4.267 9.931 1.00 96.81 89 LEU A N 1
ATOM 713 C CA . LEU A 1 89 ? -3.069 -4.874 8.617 1.00 96.81 89 LEU A CA 1
ATOM 714 C C . LEU A 1 89 ? -3.638 -6.300 8.529 1.00 96.81 89 LEU A C 1
ATOM 716 O O . LEU A 1 89 ? -4.247 -6.654 7.531 1.00 96.81 89 LEU A O 1
ATOM 720 N N . ASP A 1 90 ? -3.466 -7.099 9.584 1.00 94.88 90 ASP A N 1
ATOM 721 C CA . ASP A 1 90 ? -3.823 -8.522 9.569 1.00 94.88 90 ASP A CA 1
ATOM 722 C C . ASP A 1 90 ? -5.337 -8.766 9.712 1.00 94.88 90 ASP A C 1
ATOM 724 O O . ASP A 1 90 ? -5.832 -9.830 9.341 1.00 94.88 90 ASP A O 1
ATOM 728 N N . LYS A 1 91 ? -6.080 -7.816 10.300 1.00 95.56 91 LYS A N 1
ATOM 729 C CA . LYS A 1 91 ? -7.513 -7.986 10.600 1.00 95.56 91 LYS A CA 1
ATOM 730 C C . LYS A 1 91 ? -8.411 -7.133 9.723 1.00 95.56 91 LYS A C 1
ATOM 732 O O . LYS A 1 91 ? -9.481 -7.603 9.341 1.00 95.56 91 LYS A O 1
ATOM 737 N N . ASP A 1 92 ? -8.017 -5.902 9.427 1.00 96.88 92 ASP A N 1
ATOM 738 C CA . ASP A 1 92 ? -8.913 -4.884 8.873 1.00 96.88 92 ASP A CA 1
ATOM 739 C C . ASP A 1 92 ? -8.667 -4.642 7.381 1.00 96.88 92 ASP A C 1
ATOM 741 O O . ASP A 1 92 ? -9.580 -4.213 6.670 1.00 96.88 92 ASP A O 1
ATOM 745 N N . ILE A 1 93 ? -7.469 -4.975 6.889 1.00 97.56 93 ILE A N 1
ATOM 746 C CA . ILE A 1 93 ? -7.091 -4.845 5.481 1.00 97.56 93 ILE A CA 1
ATOM 747 C C . ILE A 1 93 ? -7.299 -6.171 4.744 1.00 97.56 93 ILE A C 1
ATOM 749 O O . ILE A 1 93 ? -6.760 -7.203 5.130 1.00 97.56 93 ILE A O 1
ATOM 753 N N . VAL A 1 94 ? -8.061 -6.145 3.648 1.00 96.00 94 VAL A N 1
ATOM 754 C CA . VAL A 1 94 ? -8.298 -7.328 2.794 1.00 96.00 94 VAL A CA 1
ATOM 755 C C . VAL A 1 94 ? -7.389 -7.391 1.578 1.00 96.00 94 VAL A C 1
ATOM 757 O O . VAL A 1 94 ? -7.157 -8.473 1.039 1.00 96.00 94 VAL A O 1
ATOM 760 N N . GLY A 1 95 ? -6.859 -6.253 1.136 1.00 96.25 95 GLY A N 1
ATOM 761 C CA . GLY A 1 95 ? -6.012 -6.220 -0.043 1.00 96.25 95 GLY A CA 1
ATOM 762 C C . GLY A 1 95 ? -5.133 -4.989 -0.138 1.00 96.25 95 GLY A C 1
ATOM 763 O O . GLY A 1 95 ? -5.387 -3.966 0.502 1.00 96.25 95 GLY A O 1
ATOM 764 N N . SER A 1 96 ? -4.094 -5.106 -0.955 1.00 96.69 96 SER A N 1
ATOM 765 C CA . SER A 1 96 ? -3.142 -4.043 -1.221 1.00 96.69 96 SER A CA 1
ATOM 766 C C . SER A 1 96 ? -2.822 -3.933 -2.706 1.00 96.69 96 SER A C 1
ATOM 768 O O . SER A 1 96 ? -2.496 -4.927 -3.354 1.00 96.69 96 SER A O 1
ATOM 770 N N . THR A 1 97 ? -2.889 -2.709 -3.226 1.00 96.19 97 THR A N 1
ATOM 771 C CA . THR A 1 97 ? -2.356 -2.357 -4.542 1.00 96.19 97 THR A CA 1
ATOM 772 C C . THR A 1 97 ? -0.900 -1.927 -4.410 1.00 96.19 97 THR A C 1
ATOM 774 O O . THR A 1 97 ? -0.594 -1.050 -3.602 1.00 96.19 97 THR A O 1
ATOM 777 N N . GLN A 1 98 ? -0.023 -2.548 -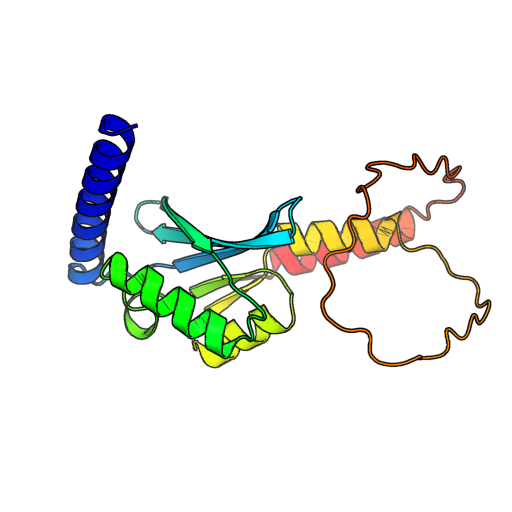5.195 1.00 93.12 98 GLN A N 1
ATOM 778 C CA . GLN A 1 98 ? 1.429 -2.350 -5.187 1.00 93.12 98 GLN A CA 1
ATOM 779 C C . GLN A 1 98 ? 1.967 -2.303 -6.618 1.00 93.12 98 GLN A C 1
ATOM 781 O O . GLN A 1 98 ? 1.318 -2.804 -7.538 1.00 93.12 98 GLN A O 1
ATOM 786 N N . ASP A 1 99 ? 3.166 -1.769 -6.834 1.00 90.62 99 ASP A N 1
ATOM 787 C CA . ASP A 1 99 ? 3.857 -1.966 -8.110 1.00 90.62 99 ASP A CA 1
ATOM 788 C C . ASP A 1 99 ? 4.323 -3.431 -8.310 1.00 90.62 99 ASP A C 1
ATOM 790 O O . ASP A 1 99 ? 4.103 -4.325 -7.485 1.00 90.62 99 ASP A O 1
ATOM 794 N N . GLY A 1 100 ? 4.949 -3.693 -9.459 1.00 86.12 100 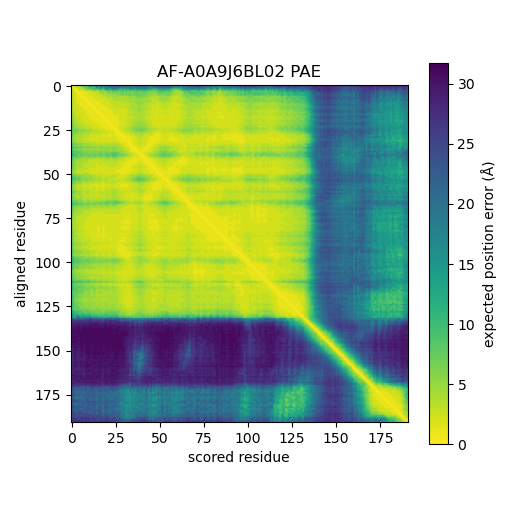GLY A N 1
ATOM 795 C CA . GLY A 1 100 ? 5.419 -5.023 -9.841 1.00 86.12 100 GLY A CA 1
ATOM 796 C C . GLY A 1 100 ? 6.817 -5.400 -9.335 1.00 86.12 100 GLY A C 1
ATOM 797 O O . GLY A 1 100 ? 7.337 -6.431 -9.784 1.00 86.12 100 GLY A O 1
ATOM 798 N N . ALA A 1 101 ? 7.442 -4.611 -8.457 1.00 89.25 101 ALA A N 1
ATOM 799 C CA . ALA A 1 101 ? 8.802 -4.841 -7.981 1.00 89.25 101 ALA A CA 1
ATOM 800 C C . ALA A 1 101 ? 8.923 -6.136 -7.157 1.00 89.25 101 ALA A C 1
ATOM 802 O O . ALA A 1 101 ? 7.969 -6.618 -6.538 1.00 89.25 101 ALA A O 1
ATOM 803 N N . ALA A 1 102 ? 10.120 -6.732 -7.136 1.00 90.19 102 ALA A N 1
ATOM 804 C CA . ALA A 1 102 ? 10.368 -7.997 -6.436 1.00 90.19 102 ALA A CA 1
ATOM 805 C C . ALA A 1 102 ? 10.099 -7.899 -4.922 1.00 90.19 102 ALA A C 1
ATOM 807 O O . ALA A 1 102 ? 9.524 -8.819 -4.334 1.00 90.19 102 ALA A O 1
ATOM 808 N N . ILE A 1 103 ? 10.466 -6.767 -4.313 1.00 91.88 103 ILE A N 1
ATOM 809 C CA . ILE A 1 103 ? 10.218 -6.473 -2.895 1.00 91.88 103 ILE A CA 1
ATOM 810 C C . ILE A 1 103 ? 8.711 -6.424 -2.625 1.00 91.88 103 ILE A C 1
ATOM 812 O O . ILE A 1 103 ? 8.231 -7.123 -1.735 1.00 91.88 103 ILE A O 1
ATOM 816 N N . ASN A 1 104 ? 7.949 -5.720 -3.461 1.00 92.12 104 ASN A N 1
ATOM 817 C CA . ASN A 1 104 ? 6.505 -5.561 -3.299 1.00 92.12 104 ASN A CA 1
ATOM 818 C C . ASN A 1 104 ? 5.735 -6.872 -3.516 1.00 92.12 104 ASN A C 1
ATOM 820 O O . ASN A 1 104 ? 4.824 -7.212 -2.758 1.00 92.12 104 ASN A O 1
ATOM 824 N N . LYS A 1 105 ? 6.174 -7.701 -4.471 1.00 91.69 105 LYS A N 1
ATOM 825 C CA . LYS A 1 105 ? 5.679 -9.081 -4.632 1.00 91.69 105 LYS A CA 1
ATOM 826 C C . LYS A 1 105 ? 5.924 -9.928 -3.382 1.00 91.69 105 LYS A C 1
ATOM 828 O O . LYS A 1 105 ? 5.044 -10.680 -2.958 1.00 91.69 105 LYS A O 1
ATOM 833 N N . LYS A 1 106 ? 7.115 -9.817 -2.783 1.00 95.44 106 LYS A N 1
ATOM 834 C CA . LYS A 1 106 ? 7.446 -10.518 -1.538 1.00 95.44 106 LYS A CA 1
ATOM 835 C C . LYS A 1 106 ? 6.602 -9.989 -0.375 1.00 95.44 106 LYS A C 1
ATOM 837 O O . LYS A 1 106 ? 6.092 -10.817 0.373 1.00 95.44 106 LYS A O 1
ATOM 842 N N . PHE A 1 107 ? 6.393 -8.674 -0.270 1.00 95.19 107 PHE A N 1
ATOM 843 C CA . PHE A 1 107 ? 5.527 -8.037 0.729 1.00 95.19 107 PHE A CA 1
ATOM 844 C C . PHE A 1 107 ? 4.099 -8.599 0.691 1.00 95.19 107 PHE A C 1
ATOM 846 O O . PHE A 1 107 ? 3.595 -9.045 1.720 1.00 95.19 107 PHE A O 1
ATOM 853 N N . ILE A 1 108 ? 3.465 -8.661 -0.486 1.00 93.56 108 ILE A N 1
ATOM 854 C CA . ILE A 1 108 ? 2.126 -9.260 -0.640 1.00 93.56 108 ILE A CA 1
ATOM 855 C C . ILE A 1 108 ? 2.114 -10.707 -0.136 1.00 93.56 108 ILE A C 1
ATOM 857 O O . ILE A 1 108 ? 1.232 -11.106 0.622 1.00 93.56 108 ILE A O 1
ATOM 861 N N . ARG A 1 109 ? 3.132 -11.493 -0.505 1.00 93.19 109 ARG A N 1
ATOM 862 C CA . ARG A 1 109 ? 3.230 -12.899 -0.099 1.00 93.19 109 ARG A CA 1
ATOM 863 C C . ARG A 1 109 ? 3.347 -13.074 1.418 1.00 93.19 109 ARG A C 1
ATOM 865 O O . ARG A 1 109 ? 2.766 -14.013 1.949 1.00 93.19 109 ARG A O 1
ATOM 872 N N . ILE A 1 110 ? 4.104 -12.216 2.106 1.00 96.44 110 ILE A N 1
ATOM 873 C CA . ILE A 1 110 ? 4.320 -12.325 3.562 1.00 96.44 110 ILE A CA 1
ATOM 874 C C . ILE A 1 110 ? 3.229 -11.638 4.398 1.00 96.44 110 ILE A C 1
ATOM 876 O O . ILE A 1 110 ? 3.061 -11.985 5.562 1.00 96.44 110 ILE A O 1
ATOM 880 N N . SER A 1 111 ? 2.487 -10.681 3.829 1.00 92.19 111 SER A N 1
ATOM 881 C CA . SER A 1 111 ? 1.383 -9.979 4.508 1.00 92.19 111 SER A CA 1
ATOM 882 C C . SER A 1 111 ? 0.065 -10.757 4.494 1.00 92.19 111 SER A C 1
ATOM 884 O O . SER A 1 111 ? -0.836 -10.418 5.253 1.00 92.19 111 SER A O 1
ATOM 886 N N . ASN A 1 112 ? -0.046 -11.811 3.675 1.00 87.44 112 ASN A N 1
ATOM 887 C CA . ASN A 1 112 ? -1.230 -12.672 3.566 1.00 87.44 112 ASN A CA 1
ATOM 888 C C . ASN A 1 112 ? -2.536 -11.911 3.234 1.00 87.44 112 ASN A C 1
ATOM 890 O O . ASN A 1 112 ? -3.627 -12.328 3.619 1.00 87.44 112 ASN A O 1
ATOM 894 N N . ILE A 1 113 ? -2.417 -10.798 2.508 1.00 93.69 113 ILE A N 1
ATOM 895 C CA . ILE A 1 113 ? -3.535 -10.021 1.956 1.00 93.69 113 ILE A CA 1
ATOM 896 C C . ILE A 1 113 ? -3.649 -10.255 0.447 1.00 93.69 113 ILE A C 1
ATOM 898 O O . ILE A 1 113 ? -2.709 -10.721 -0.202 1.00 93.69 113 ILE A O 1
ATOM 902 N N . ILE A 1 114 ? -4.790 -9.898 -0.143 1.00 94.94 114 ILE A N 1
ATOM 903 C CA . ILE A 1 114 ? -4.971 -9.974 -1.596 1.00 94.94 114 ILE A CA 1
ATOM 904 C C . ILE A 1 114 ? -4.112 -8.895 -2.264 1.00 94.94 114 ILE A C 1
ATOM 906 O O . ILE A 1 114 ? -4.309 -7.703 -2.039 1.00 94.94 114 ILE A O 1
ATOM 910 N N . GLY A 1 115 ? -3.156 -9.300 -3.097 1.00 92.81 115 GLY A N 1
ATOM 911 C CA . GLY A 1 115 ? -2.343 -8.369 -3.875 1.00 92.81 115 GLY A CA 1
ATOM 912 C C . GLY A 1 115 ? -2.977 -8.014 -5.213 1.00 92.81 115 GLY A C 1
ATOM 913 O O . GLY A 1 115 ? -3.349 -8.902 -5.978 1.00 92.81 115 GLY A O 1
ATOM 914 N N . GLN A 1 116 ? -3.018 -6.722 -5.521 1.00 92.31 116 GLN A N 1
ATOM 915 C CA . GLN A 1 116 ? -3.297 -6.194 -6.850 1.00 92.31 116 GLN A CA 1
ATOM 916 C C . GLN A 1 116 ? -2.054 -5.464 -7.362 1.00 92.31 116 GLN A C 1
ATOM 918 O O . GLN A 1 116 ? -1.467 -4.648 -6.656 1.00 92.31 116 GLN A O 1
ATOM 923 N N . PHE A 1 117 ? -1.647 -5.733 -8.601 1.00 92.06 117 PHE A N 1
ATOM 924 C CA . PHE A 1 117 ? -0.545 -4.993 -9.212 1.00 92.06 117 PHE A CA 1
ATOM 925 C C . PHE A 1 117 ? -1.051 -3.731 -9.907 1.00 92.06 117 PHE A C 1
ATOM 927 O O . PHE A 1 117 ? -2.084 -3.739 -10.579 1.00 92.06 117 PHE A O 1
ATOM 934 N N . CYS A 1 118 ? -0.304 -2.645 -9.749 1.00 93.31 118 CYS A N 1
ATOM 935 C CA . CYS A 1 118 ? -0.635 -1.334 -10.272 1.00 93.31 118 CYS A CA 1
ATOM 936 C C . CYS A 1 118 ? -0.686 -1.358 -11.804 1.00 93.31 118 CYS A C 1
ATOM 938 O O . CYS A 1 118 ? 0.329 -1.552 -12.481 1.00 93.31 118 CYS A O 1
ATOM 940 N N . PHE A 1 119 ? -1.871 -1.109 -12.365 1.00 90.75 119 PHE A N 1
ATOM 941 C CA . PHE A 1 119 ? -2.041 -1.049 -13.815 1.00 90.75 119 PHE A CA 1
ATOM 942 C C . PHE A 1 119 ? -1.289 0.119 -14.442 1.00 90.75 119 PHE A C 1
ATOM 944 O O . PHE A 1 119 ? -0.776 -0.040 -15.544 1.00 90.75 119 PHE A O 1
ATOM 951 N N . ASN A 1 120 ? -1.155 1.253 -13.748 1.00 90.56 120 ASN A N 1
ATOM 952 C CA . ASN A 1 120 ? -0.373 2.379 -14.262 1.00 90.56 120 ASN A CA 1
ATOM 953 C C . ASN A 1 120 ? 1.088 1.976 -14.470 1.00 90.56 120 ASN A C 1
ATOM 955 O O . ASN A 1 120 ? 1.645 2.237 -15.532 1.00 90.56 120 ASN A O 1
ATOM 959 N N . HIS A 1 121 ? 1.678 1.275 -13.498 1.00 87.81 121 HIS A N 1
ATOM 960 C CA . HIS A 1 121 ? 3.038 0.762 -13.618 1.00 87.81 121 HIS A CA 1
ATOM 961 C C . HIS A 1 121 ? 3.151 -0.264 -14.755 1.00 87.81 121 HIS A C 1
ATOM 963 O O . HIS A 1 121 ? 4.044 -0.165 -15.589 1.00 87.81 121 HIS A O 1
ATOM 969 N N . ALA A 1 122 ? 2.202 -1.201 -14.859 1.00 88.19 122 ALA A N 1
ATOM 970 C CA . ALA A 1 122 ? 2.195 -2.196 -15.932 1.00 88.19 122 ALA A CA 1
ATOM 971 C C . ALA A 1 122 ? 2.055 -1.572 -17.336 1.00 88.19 122 ALA A C 1
ATOM 973 O O . ALA A 1 122 ? 2.729 -1.999 -18.271 1.00 88.19 122 ALA A O 1
ATOM 974 N N . ILE A 1 123 ? 1.194 -0.561 -17.494 1.00 89.38 123 ILE A N 1
ATOM 975 C CA . ILE A 1 123 ? 1.020 0.170 -18.756 1.00 89.38 123 ILE A CA 1
ATOM 976 C C . ILE A 1 123 ? 2.285 0.959 -19.085 1.00 89.38 123 ILE A C 1
ATOM 978 O O . ILE A 1 123 ? 2.727 0.932 -20.230 1.00 89.38 123 ILE A O 1
ATOM 982 N N . HIS A 1 124 ? 2.878 1.633 -18.099 1.00 88.19 124 HIS A N 1
ATOM 983 C CA . HIS A 1 124 ? 4.128 2.361 -18.281 1.00 88.19 124 HIS A CA 1
ATOM 984 C C . HIS A 1 124 ? 5.246 1.433 -18.769 1.00 88.19 124 HIS A C 1
ATOM 986 O O . HIS A 1 124 ? 5.808 1.689 -19.831 1.00 88.19 124 HIS A O 1
ATOM 992 N N . LEU A 1 125 ? 5.483 0.315 -18.072 1.00 87.12 125 LEU A N 1
ATOM 993 C CA . LEU A 1 125 ? 6.470 -0.689 -18.483 1.00 87.12 125 LEU A CA 1
ATOM 994 C C . LEU A 1 125 ? 6.202 -1.201 -19.897 1.00 87.12 125 LEU A C 1
ATOM 996 O O . LEU A 1 125 ? 7.109 -1.262 -20.712 1.00 87.12 125 LEU A O 1
ATOM 1000 N N . ALA A 1 126 ? 4.946 -1.490 -20.230 1.00 86.38 126 ALA A N 1
ATOM 1001 C CA . ALA A 1 126 ? 4.599 -1.928 -21.571 1.00 86.38 126 ALA A CA 1
ATOM 1002 C C . ALA A 1 126 ? 4.900 -0.895 -22.664 1.00 86.38 126 ALA A C 1
ATOM 1004 O O . ALA A 1 126 ? 5.265 -1.280 -23.774 1.00 86.38 126 ALA A O 1
ATOM 1005 N N . VAL A 1 127 ? 4.697 0.395 -22.388 1.00 86.94 127 VAL A N 1
ATOM 1006 C CA . VAL A 1 127 ? 5.035 1.479 -23.319 1.00 86.94 127 VAL A CA 1
ATOM 1007 C C . VAL A 1 127 ? 6.552 1.601 -23.448 1.00 86.94 127 VAL A C 1
ATOM 1009 O O . VAL A 1 127 ? 7.046 1.687 -24.572 1.00 86.94 127 VAL A O 1
ATOM 1012 N N . CYS A 1 128 ? 7.282 1.536 -22.332 1.00 87.12 128 CYS A N 1
ATOM 1013 C CA . CYS A 1 128 ? 8.744 1.494 -22.303 1.00 87.12 128 CYS A CA 1
ATOM 1014 C C . CYS A 1 128 ? 9.290 0.331 -23.142 1.00 87.12 128 CYS A C 1
ATOM 1016 O O . CYS A 1 128 ? 10.048 0.561 -24.080 1.00 87.12 128 CYS A O 1
ATOM 1018 N N . ASP A 1 129 ? 8.805 -0.885 -22.905 1.00 84.31 129 ASP A N 1
ATOM 1019 C CA . ASP A 1 129 ? 9.208 -2.095 -23.633 1.00 84.31 129 ASP A CA 1
ATOM 1020 C C . ASP A 1 129 ? 8.841 -2.051 -25.128 1.00 84.31 129 ASP A C 1
ATOM 1022 O O . ASP A 1 129 ? 9.430 -2.709 -25.981 1.00 84.31 129 ASP A O 1
ATOM 1026 N N . SER A 1 130 ? 7.802 -1.295 -25.467 1.00 83.12 130 SER A N 1
ATOM 1027 C CA . SER A 1 130 ? 7.297 -1.197 -26.834 1.00 83.12 130 SER A CA 1
ATOM 1028 C C . SER A 1 130 ? 8.046 -0.168 -27.674 1.00 83.12 130 SER A C 1
ATOM 1030 O O . SER A 1 130 ? 8.280 -0.392 -28.861 1.00 83.12 130 SER A O 1
ATOM 1032 N N . LEU A 1 131 ? 8.344 0.991 -27.085 1.00 84.19 131 LEU A N 1
ATOM 1033 C CA . LEU A 1 131 ? 8.845 2.165 -27.805 1.00 84.19 131 LEU A CA 1
ATOM 1034 C C . LEU A 1 131 ? 10.319 2.455 -27.526 1.00 84.19 131 LEU A C 1
ATOM 1036 O O . LEU A 1 131 ? 10.976 3.061 -28.365 1.00 84.19 131 LEU A O 1
ATOM 1040 N N . TYR A 1 132 ? 10.826 2.031 -26.368 1.00 79.00 132 TYR A N 1
ATOM 1041 C CA . TYR A 1 132 ? 12.150 2.396 -25.866 1.00 79.00 132 TYR A CA 1
ATOM 1042 C C . TYR A 1 132 ? 13.084 1.195 -25.698 1.00 79.00 132 TYR A C 1
ATOM 1044 O O . TYR A 1 132 ? 14.249 1.376 -25.347 1.00 79.00 132 TYR A O 1
ATOM 1052 N N . THR A 1 133 ? 12.630 -0.032 -25.979 1.00 71.00 133 THR A N 1
ATOM 1053 C CA . THR A 1 133 ? 13.555 -1.157 -26.127 1.00 71.00 133 THR A CA 1
ATOM 1054 C C . THR A 1 133 ? 14.368 -0.939 -27.392 1.00 71.00 133 THR A C 1
ATOM 1056 O O . THR A 1 133 ? 13.932 -1.259 -28.501 1.00 71.00 133 THR A O 1
ATOM 1059 N N . ASN A 1 134 ? 15.572 -0.392 -27.218 1.00 58.00 134 ASN A N 1
ATOM 1060 C CA . ASN A 1 134 ? 16.609 -0.467 -28.229 1.00 58.00 134 ASN A CA 1
ATOM 1061 C C . ASN A 1 134 ? 16.697 -1.928 -28.661 1.00 58.00 134 ASN A C 1
ATOM 1063 O O . ASN A 1 134 ? 16.980 -2.809 -27.847 1.00 58.00 134 ASN A O 1
ATOM 1067 N N . LYS A 1 135 ? 16.431 -2.196 -29.942 1.00 56.56 135 LYS A N 1
ATOM 1068 C CA . LYS A 1 135 ? 16.852 -3.444 -30.568 1.00 56.56 135 LYS A CA 1
ATOM 1069 C C . LYS A 1 135 ? 18.375 -3.433 -30.510 1.00 56.56 135 LYS A C 1
ATOM 1071 O O . LYS A 1 135 ? 19.019 -2.958 -31.439 1.00 56.56 135 LYS A O 1
ATOM 1076 N N . GLN A 1 136 ? 18.945 -3.883 -29.395 1.00 47.09 136 GLN A N 1
ATOM 1077 C CA . GLN A 1 136 ? 20.332 -4.294 -29.355 1.00 47.09 136 GLN A CA 1
ATOM 1078 C C . GLN A 1 136 ? 20.432 -5.436 -30.362 1.00 47.09 136 GLN A C 1
ATOM 1080 O O . GLN A 1 136 ? 20.076 -6.580 -30.087 1.00 47.09 136 GLN A O 1
ATOM 1085 N N . ASN A 1 137 ? 20.842 -5.098 -31.583 1.00 42.56 137 ASN A N 1
ATOM 1086 C CA . ASN A 1 137 ? 21.631 -6.032 -32.355 1.00 42.56 137 ASN A CA 1
ATOM 1087 C C . ASN A 1 137 ? 22.806 -6.409 -31.449 1.00 42.56 137 ASN A C 1
ATOM 1089 O O . ASN A 1 137 ? 23.418 -5.530 -30.847 1.00 42.56 137 ASN A O 1
ATOM 1093 N N . ASN A 1 138 ? 23.010 -7.711 -31.291 1.00 41.12 138 ASN A N 1
ATOM 1094 C CA . ASN A 1 138 ? 24.067 -8.319 -30.498 1.00 41.12 138 ASN A CA 1
ATOM 1095 C C . ASN A 1 138 ? 25.443 -7.726 -30.836 1.00 41.12 138 ASN A C 1
ATOM 1097 O O . ASN A 1 138 ? 26.123 -8.262 -31.704 1.00 41.12 138 ASN A O 1
ATOM 1101 N N . ASP A 1 139 ? 25.864 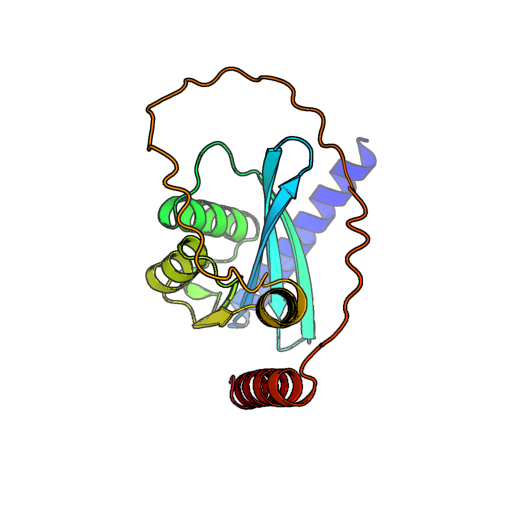-6.691 -30.123 1.00 37.84 139 ASP A N 1
ATOM 1102 C CA . ASP A 1 139 ? 27.276 -6.389 -29.942 1.00 37.84 139 ASP A CA 1
ATOM 1103 C C . ASP A 1 139 ? 27.561 -6.575 -28.452 1.00 37.84 139 ASP A C 1
ATOM 1105 O O . ASP A 1 139 ? 27.126 -5.799 -27.598 1.00 37.84 139 ASP A O 1
ATOM 1109 N N . GLU A 1 140 ? 28.202 -7.702 -28.146 1.00 43.16 140 GLU A N 1
ATOM 1110 C CA . GLU A 1 140 ? 28.708 -8.048 -26.824 1.00 43.16 140 GLU A CA 1
ATOM 1111 C C . GLU A 1 140 ? 29.614 -6.922 -26.316 1.00 43.16 140 GLU A C 1
ATOM 1113 O O . GLU A 1 140 ? 30.752 -6.773 -26.757 1.00 43.16 140 GLU A O 1
ATOM 1118 N N . TYR A 1 141 ? 29.131 -6.155 -25.344 1.00 33.69 141 TYR A N 1
ATOM 1119 C CA . TYR A 1 141 ? 29.998 -5.417 -24.439 1.00 33.69 141 TYR A CA 1
ATOM 1120 C C . TYR A 1 141 ? 29.932 -6.103 -23.081 1.00 33.69 141 TYR A C 1
ATOM 1122 O O . TYR A 1 141 ? 29.003 -5.913 -22.298 1.00 33.69 141 TYR A O 1
ATOM 1130 N N . THR A 1 142 ? 30.925 -6.952 -22.828 1.00 33.47 142 THR A N 1
ATOM 1131 C CA . THR A 1 142 ? 31.273 -7.407 -21.484 1.00 33.47 142 THR A CA 1
ATOM 1132 C C . THR A 1 142 ? 31.641 -6.186 -20.650 1.00 33.47 142 THR A C 1
ATOM 1134 O O . THR A 1 142 ? 32.678 -5.568 -20.888 1.00 33.47 142 THR A O 1
ATOM 1137 N N . VAL A 1 143 ? 30.797 -5.833 -19.684 1.00 33.94 143 VAL A N 1
ATOM 1138 C CA . VAL A 1 143 ? 31.200 -4.945 -18.594 1.00 33.94 143 VAL A CA 1
ATOM 1139 C C . VAL A 1 143 ? 31.706 -5.854 -17.484 1.00 33.94 143 VAL A C 1
ATOM 1141 O O . VAL A 1 143 ? 30.949 -6.653 -16.934 1.00 33.94 143 VAL A O 1
ATOM 1144 N N . GLU A 1 144 ? 33.015 -5.801 -17.251 1.00 29.73 144 GLU A N 1
ATOM 1145 C CA . GLU A 1 144 ? 33.670 -6.497 -16.152 1.00 29.73 144 GLU A CA 1
ATOM 1146 C C . GLU A 1 144 ? 33.101 -5.999 -14.819 1.00 29.73 144 GLU A C 1
ATOM 1148 O O . GLU A 1 144 ? 33.035 -4.799 -14.554 1.00 29.73 144 GLU A O 1
ATOM 1153 N N . ASP A 1 145 ? 32.669 -6.955 -14.003 1.00 39.81 145 ASP A N 1
ATOM 1154 C CA . ASP A 1 145 ? 32.175 -6.759 -12.648 1.00 39.81 145 ASP A CA 1
ATOM 1155 C C . ASP A 1 145 ? 33.377 -6.420 -11.751 1.00 39.81 145 ASP A C 1
ATOM 1157 O O . ASP A 1 145 ? 34.151 -7.299 -11.361 1.00 39.81 145 ASP A O 1
ATOM 1161 N N . SER A 1 146 ? 33.601 -5.130 -11.496 1.00 32.56 146 SER A N 1
ATOM 1162 C CA . SER A 1 146 ? 34.657 -4.653 -10.602 1.00 32.56 146 SER A CA 1
ATOM 1163 C C . SER A 1 146 ? 34.063 -3.995 -9.355 1.00 32.56 146 SER A C 1
ATOM 1165 O O . SER A 1 146 ? 33.735 -2.814 -9.372 1.00 32.56 146 SER A O 1
ATOM 1167 N N . ASN A 1 147 ? 33.956 -4.819 -8.308 1.00 33.50 147 ASN A N 1
ATOM 1168 C CA . ASN A 1 147 ? 34.205 -4.583 -6.878 1.00 33.50 147 ASN A CA 1
ATOM 1169 C C . ASN A 1 147 ? 33.836 -3.230 -6.233 1.00 33.50 147 ASN A C 1
ATOM 1171 O O . ASN A 1 147 ? 34.383 -2.192 -6.590 1.00 33.50 147 ASN A O 1
ATOM 1175 N N . ASP A 1 148 ? 33.033 -3.342 -5.164 1.00 43.66 148 ASP A N 1
ATOM 1176 C CA . ASP A 1 148 ? 33.048 -2.576 -3.904 1.00 43.66 148 ASP A CA 1
ATOM 1177 C C . ASP A 1 148 ? 33.640 -1.157 -3.947 1.00 43.66 148 ASP A C 1
ATOM 1179 O O . ASP A 1 148 ? 34.859 -0.974 -3.894 1.00 43.66 148 ASP A O 1
ATOM 1183 N N . ILE A 1 149 ? 32.764 -0.145 -3.903 1.00 33.84 149 ILE A N 1
ATOM 1184 C CA . ILE A 1 149 ? 33.141 1.219 -3.517 1.00 33.84 149 ILE A CA 1
ATOM 1185 C C . ILE A 1 149 ? 32.174 1.725 -2.441 1.00 33.84 149 ILE A C 1
ATOM 1187 O O . ILE A 1 149 ? 30.955 1.723 -2.616 1.00 33.84 149 ILE A O 1
ATOM 1191 N N . ASP A 1 150 ? 32.799 2.107 -1.328 1.00 34.62 150 ASP A N 1
ATOM 1192 C CA . ASP A 1 150 ? 32.287 2.712 -0.102 1.00 34.62 150 ASP A CA 1
ATOM 1193 C C . ASP A 1 150 ? 31.366 3.930 -0.305 1.00 34.62 150 ASP A C 1
ATOM 1195 O O . ASP A 1 150 ? 31.484 4.692 -1.267 1.00 34.62 150 ASP A O 1
ATOM 1199 N N . ASP A 1 151 ? 30.505 4.131 0.700 1.00 47.91 151 ASP A N 1
ATOM 1200 C CA . ASP A 1 151 ? 29.711 5.332 0.980 1.00 47.91 151 ASP A CA 1
ATOM 1201 C C . ASP A 1 151 ? 30.586 6.608 1.060 1.00 47.91 151 ASP A C 1
ATOM 1203 O O . ASP A 1 151 ? 30.995 7.033 2.142 1.00 47.91 151 ASP A O 1
ATOM 1207 N N . GLU A 1 152 ? 30.798 7.298 -0.062 1.00 35.94 152 GLU A N 1
ATOM 1208 C CA . GLU A 1 152 ? 31.076 8.739 -0.059 1.00 35.94 152 GLU A CA 1
ATOM 1209 C C . GLU A 1 152 ? 30.134 9.473 -1.023 1.00 35.94 152 GLU A C 1
ATOM 1211 O O . GLU A 1 152 ? 30.163 9.279 -2.240 1.00 35.94 152 GLU A O 1
ATOM 1216 N N . ASP A 1 153 ? 29.290 10.335 -0.436 1.00 44.53 153 ASP A N 1
ATOM 1217 C CA . ASP A 1 153 ? 28.384 11.291 -1.084 1.00 44.53 153 ASP A CA 1
ATOM 1218 C C . ASP A 1 153 ? 29.140 12.135 -2.128 1.00 44.53 153 ASP A C 1
ATOM 1220 O O . ASP A 1 153 ? 29.603 13.249 -1.862 1.00 44.53 153 ASP A O 1
ATOM 1224 N N . THR A 1 154 ? 29.248 11.614 -3.348 1.00 36.16 154 THR A N 1
ATOM 1225 C CA . THR A 1 154 ? 29.826 12.336 -4.477 1.00 36.16 154 THR A CA 1
ATOM 1226 C C . THR A 1 154 ? 28.683 12.891 -5.318 1.00 36.16 154 THR A C 1
ATOM 1228 O O . THR A 1 154 ? 27.836 12.169 -5.837 1.00 36.16 154 THR A O 1
ATOM 1231 N N . PHE A 1 155 ? 28.613 14.218 -5.372 1.00 47.66 155 PHE A N 1
ATOM 1232 C CA . PHE A 1 155 ? 27.515 14.982 -5.953 1.00 47.66 155 PHE A CA 1
ATOM 1233 C C . PHE A 1 155 ? 27.575 14.938 -7.489 1.00 47.66 155 PHE A C 1
ATOM 1235 O O . PHE A 1 155 ? 28.161 15.822 -8.114 1.00 47.66 155 PHE A O 1
ATOM 1242 N N . GLU A 1 156 ? 26.958 13.938 -8.116 1.00 36.69 156 GLU A N 1
ATOM 1243 C CA . GLU A 1 156 ? 26.654 14.010 -9.547 1.00 36.69 156 GLU A CA 1
ATOM 1244 C C . GLU A 1 156 ? 25.388 14.851 -9.752 1.00 36.69 156 GLU A C 1
ATOM 1246 O O . GLU A 1 156 ? 24.302 14.544 -9.254 1.00 36.69 156 GLU A O 1
ATOM 1251 N N . MET A 1 157 ? 25.535 15.976 -10.457 1.00 34.34 157 MET A N 1
ATOM 1252 C CA . MET A 1 157 ? 24.395 16.746 -10.940 1.00 34.34 157 MET A CA 1
ATOM 1253 C C . MET A 1 157 ? 23.561 15.853 -11.858 1.00 34.34 157 MET A C 1
ATOM 1255 O O . MET A 1 157 ? 24.033 15.462 -12.921 1.00 34.34 157 MET A O 1
ATOM 1259 N N . ALA A 1 158 ? 22.309 15.592 -11.480 1.00 38.00 158 ALA A N 1
ATOM 1260 C CA . ALA A 1 158 ? 21.326 15.032 -12.395 1.00 38.00 158 ALA A CA 1
ATOM 1261 C C . ALA A 1 158 ? 21.148 15.999 -13.578 1.00 38.00 158 ALA A C 1
ATOM 1263 O O . ALA A 1 158 ? 20.512 17.049 -13.456 1.00 38.00 158 ALA A O 1
ATOM 1264 N N . THR A 1 159 ? 21.764 15.678 -14.713 1.00 36.84 159 THR A N 1
ATOM 1265 C CA . THR A 1 159 ? 21.466 16.322 -15.989 1.00 36.84 159 THR A CA 1
ATOM 1266 C C . THR A 1 159 ? 20.167 15.726 -16.509 1.00 36.84 159 THR A C 1
ATOM 1268 O O . THR A 1 159 ? 20.155 14.707 -17.197 1.00 36.84 159 THR A O 1
ATOM 1271 N N . ASP A 1 160 ? 19.056 16.346 -16.122 1.00 40.69 160 ASP A N 1
ATOM 1272 C CA . ASP A 1 160 ? 17.746 16.075 -16.699 1.00 40.69 160 ASP A CA 1
ATOM 1273 C C . ASP A 1 160 ? 17.768 16.393 -18.209 1.00 40.69 160 ASP A C 1
ATOM 1275 O O . ASP A 1 160 ? 18.135 17.496 -18.615 1.00 40.69 160 ASP A O 1
ATOM 1279 N N . PHE A 1 161 ? 17.316 15.425 -19.015 1.00 34.88 161 PHE A N 1
ATOM 1280 C CA . PHE A 1 161 ? 17.052 15.500 -20.460 1.00 34.88 161 PHE A CA 1
ATOM 1281 C C . PHE A 1 161 ? 18.257 15.733 -21.391 1.00 34.88 161 PHE A C 1
ATOM 1283 O O . PHE A 1 161 ? 18.434 16.812 -21.957 1.00 34.88 161 PHE A O 1
ATOM 1290 N N . GLU A 1 162 ? 18.968 14.656 -21.734 1.00 34.41 162 GLU A N 1
ATOM 1291 C CA . GLU A 1 162 ? 19.457 14.534 -23.111 1.00 34.41 162 GLU A CA 1
ATOM 1292 C C . GLU A 1 162 ? 18.257 14.218 -24.016 1.00 34.41 162 GLU A C 1
ATOM 1294 O O . GLU A 1 162 ? 17.660 13.141 -23.950 1.00 34.41 162 GLU A O 1
ATOM 1299 N N . ILE A 1 163 ? 17.860 15.183 -24.849 1.00 36.81 163 ILE A N 1
ATOM 1300 C CA . ILE A 1 163 ? 16.947 14.925 -25.962 1.00 36.81 163 ILE A CA 1
ATOM 1301 C C . ILE A 1 163 ? 17.710 14.030 -26.937 1.00 36.81 163 ILE A C 1
ATOM 1303 O O . ILE A 1 163 ? 18.497 14.504 -27.753 1.00 36.81 163 ILE A O 1
ATOM 1307 N N . ILE A 1 164 ? 17.485 12.724 -26.843 1.00 39.28 164 ILE A N 1
ATOM 1308 C CA . ILE A 1 164 ? 17.908 11.790 -27.877 1.00 39.28 164 ILE A CA 1
ATOM 1309 C C . ILE A 1 164 ? 16.976 12.030 -29.073 1.00 39.28 164 ILE A C 1
ATOM 1311 O O . ILE A 1 164 ? 15.893 11.449 -29.151 1.00 39.28 164 ILE A O 1
ATOM 1315 N N . GLU A 1 165 ? 17.378 12.897 -30.007 1.00 40.16 165 GLU A N 1
ATOM 1316 C CA . GLU A 1 165 ? 16.796 12.945 -31.354 1.00 40.16 165 GLU A CA 1
ATOM 1317 C C . GLU A 1 165 ? 17.167 11.648 -32.088 1.00 40.16 165 GLU A C 1
ATOM 1319 O O . GLU A 1 165 ? 18.070 11.593 -32.919 1.00 40.16 165 GLU A O 1
ATOM 1324 N N . THR A 1 166 ? 16.485 10.558 -31.746 1.00 45.94 166 THR A N 1
ATOM 1325 C CA . THR A 1 166 ? 16.488 9.348 -32.562 1.00 45.94 166 THR A CA 1
ATOM 1326 C C . THR A 1 166 ? 15.409 9.519 -33.617 1.00 45.94 166 THR A C 1
ATOM 1328 O O . THR A 1 166 ? 14.223 9.628 -33.305 1.00 45.94 166 THR A O 1
ATOM 1331 N N . SER A 1 167 ? 15.809 9.567 -34.887 1.00 50.09 167 SER A N 1
ATOM 1332 C CA . SER A 1 167 ? 14.887 9.375 -36.002 1.00 50.09 167 SER A CA 1
ATOM 1333 C C . SER A 1 167 ? 14.227 8.004 -35.842 1.00 50.09 167 SER A C 1
ATOM 1335 O O . SER A 1 167 ? 14.850 6.964 -36.050 1.00 50.09 167 SER A O 1
ATOM 1337 N N . ILE A 1 168 ? 12.964 7.993 -35.408 1.00 53.16 168 ILE A N 1
ATOM 1338 C CA . ILE A 1 168 ? 12.193 6.765 -35.189 1.00 53.16 168 ILE A CA 1
ATOM 1339 C C . ILE A 1 168 ? 11.675 6.240 -36.535 1.00 53.16 168 ILE A C 1
ATOM 1341 O O . ILE A 1 168 ? 10.472 6.156 -36.776 1.00 53.16 168 ILE A O 1
ATOM 1345 N N . ASP A 1 169 ? 12.585 5.902 -37.443 1.00 57.12 169 ASP A N 1
ATOM 1346 C CA . ASP A 1 169 ? 12.220 5.271 -38.703 1.00 57.12 169 ASP A CA 1
ATOM 1347 C C . ASP A 1 169 ? 12.154 3.747 -38.510 1.00 57.12 169 ASP A C 1
ATOM 1349 O O . ASP A 1 169 ? 13.143 3.088 -38.190 1.00 57.12 169 ASP A O 1
ATOM 1353 N N . ASN A 1 170 ? 10.951 3.202 -38.738 1.00 62.28 170 ASN A N 1
ATOM 1354 C CA . ASN A 1 170 ? 10.502 1.802 -38.604 1.00 62.28 170 ASN A CA 1
ATOM 1355 C C . ASN A 1 170 ? 9.951 1.350 -37.238 1.00 62.28 170 ASN A C 1
ATOM 1357 O O . ASN A 1 170 ? 10.374 0.336 -36.673 1.00 62.28 170 ASN A O 1
ATOM 1361 N N . ILE A 1 171 ? 8.890 2.016 -36.768 1.00 66.50 171 ILE A N 1
ATOM 1362 C CA . ILE A 1 171 ? 7.986 1.440 -35.760 1.00 66.50 171 ILE A CA 1
ATOM 1363 C C . ILE A 1 171 ? 7.109 0.354 -36.412 1.00 66.50 171 ILE A C 1
ATOM 1365 O O . ILE A 1 171 ? 6.269 0.640 -37.265 1.00 66.50 171 ILE A O 1
ATOM 1369 N N . ASP A 1 172 ? 7.242 -0.903 -35.976 1.00 78.25 172 ASP A N 1
ATOM 1370 C CA . ASP A 1 172 ? 6.313 -1.977 -36.361 1.00 78.25 172 ASP A CA 1
ATOM 1371 C C . ASP A 1 172 ? 4.985 -1.835 -35.596 1.00 78.25 172 ASP A C 1
ATOM 1373 O O . ASP A 1 172 ? 4.759 -2.424 -34.532 1.00 78.25 172 ASP A O 1
ATOM 1377 N N . HIS A 1 173 ? 4.070 -1.050 -36.166 1.00 77.00 173 HIS A N 1
ATOM 1378 C CA . HIS A 1 173 ? 2.738 -0.816 -35.609 1.00 77.00 173 HIS A CA 1
ATOM 1379 C C . HIS A 1 173 ? 1.931 -2.105 -35.381 1.00 77.00 173 HIS A C 1
ATOM 1381 O O . HIS A 1 173 ? 1.092 -2.160 -34.477 1.00 77.00 173 HIS A O 1
ATOM 1387 N N . HIS A 1 174 ? 2.167 -3.161 -36.166 1.00 76.94 174 HIS A N 1
ATOM 1388 C CA . HIS A 1 174 ? 1.446 -4.423 -36.024 1.00 76.94 174 HIS A CA 1
ATOM 1389 C C . HIS A 1 174 ? 1.930 -5.219 -34.802 1.00 76.94 174 HIS A C 1
ATOM 1391 O O . HIS A 1 174 ? 1.113 -5.819 -34.091 1.00 76.94 174 HIS A O 1
ATOM 1397 N N . HIS A 1 175 ? 3.232 -5.186 -34.508 1.00 77.38 175 HIS A N 1
ATOM 1398 C CA . HIS A 1 175 ? 3.786 -5.737 -33.271 1.00 77.38 175 HIS A CA 1
ATOM 1399 C C . HIS A 1 175 ? 3.253 -5.002 -32.031 1.00 77.38 175 HIS A C 1
ATOM 1401 O O . HIS A 1 175 ? 2.738 -5.643 -31.108 1.00 77.38 175 HIS A O 1
ATOM 1407 N N . LEU A 1 176 ? 3.257 -3.666 -32.058 1.00 75.75 176 LEU A N 1
ATOM 1408 C CA . LEU A 1 176 ? 2.717 -2.834 -30.976 1.00 75.75 176 LEU A CA 1
ATOM 1409 C C . LEU A 1 176 ? 1.235 -3.108 -30.703 1.00 75.75 176 LEU A C 1
ATOM 1411 O O . LEU A 1 176 ? 0.820 -3.273 -29.554 1.00 75.75 176 LEU A O 1
ATOM 1415 N N . LEU A 1 177 ? 0.429 -3.250 -31.759 1.00 78.94 177 LEU A N 1
ATOM 1416 C CA . LEU A 1 177 ? -0.983 -3.622 -31.645 1.00 78.94 177 LEU A CA 1
ATOM 1417 C C . LEU A 1 177 ? -1.174 -4.992 -30.978 1.00 78.94 177 LEU A C 1
ATOM 1419 O O . LEU A 1 177 ? -2.136 -5.183 -30.229 1.00 78.94 177 LEU A O 1
ATOM 1423 N N . LYS A 1 178 ? -0.281 -5.961 -31.218 1.00 79.19 178 LYS A N 1
ATOM 1424 C CA . LYS A 1 178 ? -0.337 -7.270 -30.548 1.00 79.19 178 LYS A CA 1
ATOM 1425 C C . LYS A 1 178 ? -0.010 -7.163 -29.059 1.00 79.19 178 LYS A C 1
ATOM 1427 O O . LYS A 1 178 ? -0.720 -7.783 -28.266 1.00 79.19 178 LYS A O 1
ATOM 1432 N N . ILE A 1 179 ? 1.012 -6.393 -28.682 1.00 75.62 179 ILE A N 1
ATOM 1433 C CA . ILE A 1 179 ? 1.372 -6.156 -27.274 1.00 75.62 179 ILE A CA 1
ATOM 1434 C C . ILE A 1 179 ? 0.224 -5.444 -26.551 1.00 75.62 179 ILE A C 1
ATOM 1436 O O . ILE A 1 179 ? -0.287 -5.959 -25.555 1.00 75.62 179 ILE A O 1
ATOM 1440 N N . SER A 1 180 ? -0.277 -4.343 -27.118 1.00 71.06 180 SER A N 1
ATOM 1441 C CA . SER A 1 180 ? -1.414 -3.586 -26.578 1.00 71.06 180 SER A CA 1
ATOM 1442 C C . SER A 1 180 ? -2.638 -4.480 -26.340 1.00 71.06 180 SER A C 1
ATOM 1444 O O . SER A 1 180 ? -3.218 -4.485 -25.255 1.00 71.06 180 SER A O 1
ATOM 1446 N N . ARG A 1 181 ? -2.988 -5.344 -27.303 1.00 75.56 181 ARG A N 1
ATOM 1447 C CA . ARG A 1 181 ? -4.105 -6.293 -27.151 1.00 75.56 181 ARG A CA 1
ATOM 1448 C C . ARG A 1 181 ? -3.893 -7.307 -26.027 1.00 75.56 181 ARG A C 1
ATOM 1450 O O . ARG A 1 181 ? -4.877 -7.699 -25.400 1.00 75.56 181 ARG A O 1
ATOM 1457 N N . LYS A 1 182 ? -2.659 -7.757 -25.772 1.00 74.06 182 LYS A N 1
ATOM 1458 C CA . LYS A 1 182 ? -2.357 -8.660 -24.647 1.00 74.06 182 LYS A CA 1
ATOM 1459 C C . LYS A 1 182 ? -2.561 -7.953 -23.308 1.00 74.06 182 LYS A C 1
ATOM 1461 O O . LYS A 1 182 ? -3.208 -8.521 -22.435 1.00 74.06 182 LYS A O 1
ATOM 1466 N N . ILE A 1 183 ? -2.098 -6.712 -23.187 1.00 70.00 183 ILE A N 1
ATOM 1467 C CA . ILE A 1 183 ? -2.252 -5.891 -21.977 1.00 70.00 183 ILE A CA 1
ATOM 1468 C C . ILE A 1 183 ? -3.728 -5.601 -21.711 1.00 70.00 183 ILE A C 1
ATOM 1470 O O . ILE A 1 183 ? -4.210 -5.832 -20.609 1.00 70.00 183 ILE A O 1
ATOM 1474 N N . VAL A 1 184 ? -4.485 -5.195 -22.735 1.00 69.81 184 VAL A N 1
ATOM 1475 C CA . VAL A 1 184 ? -5.933 -4.955 -22.608 1.00 69.81 184 VAL A CA 1
ATOM 1476 C C . VAL A 1 184 ? -6.674 -6.223 -22.181 1.00 69.81 184 VAL A C 1
ATOM 1478 O O . VAL A 1 184 ? -7.583 -6.151 -21.359 1.00 69.81 184 VAL A O 1
ATOM 1481 N N . LYS A 1 185 ? -6.297 -7.395 -22.711 1.00 68.19 185 LYS A N 1
ATOM 1482 C CA . LYS A 1 185 ? -6.870 -8.676 -22.269 1.00 68.19 185 LYS A CA 1
ATOM 1483 C C . LYS A 1 185 ? -6.515 -8.992 -20.818 1.00 68.19 185 LYS A C 1
ATOM 1485 O O . LYS A 1 185 ? -7.398 -9.412 -20.085 1.00 68.19 185 LYS A O 1
ATOM 1490 N N . PHE A 1 186 ? -5.268 -8.770 -20.409 1.00 65.00 186 PHE A N 1
ATOM 1491 C CA . PHE A 1 186 ? -4.832 -8.957 -19.026 1.00 65.00 186 PHE A CA 1
ATOM 1492 C C . PHE A 1 186 ? -5.620 -8.058 -18.061 1.00 65.00 186 PHE A C 1
ATOM 1494 O O . PHE A 1 186 ? -6.190 -8.557 -17.098 1.00 65.00 186 PHE A O 1
ATOM 1501 N N . ILE A 1 187 ? -5.754 -6.766 -18.379 1.00 61.66 187 ILE A N 1
ATOM 1502 C CA . ILE A 1 187 ? -6.522 -5.804 -17.573 1.00 61.66 187 ILE A CA 1
ATOM 1503 C C . ILE A 1 187 ? -8.003 -6.201 -17.495 1.00 61.66 187 ILE A C 1
ATOM 1505 O O . ILE A 1 187 ? -8.586 -6.148 -16.421 1.00 61.66 187 ILE A O 1
ATOM 1509 N N . LYS A 1 188 ? -8.618 -6.640 -18.605 1.00 54.50 188 LYS A N 1
ATOM 1510 C CA . LYS A 1 188 ? -10.035 -7.057 -18.633 1.00 54.50 188 LYS A CA 1
ATOM 1511 C C . LYS A 1 188 ? -10.341 -8.340 -17.850 1.00 54.50 188 LYS A C 1
ATOM 1513 O O . LYS A 1 188 ? -11.510 -8.592 -17.582 1.00 54.50 188 LYS A O 1
ATOM 1518 N N . ILE A 1 189 ? -9.336 -9.172 -17.582 1.00 47.62 189 ILE A N 1
ATOM 1519 C CA . ILE A 1 189 ? -9.485 -10.460 -16.883 1.00 47.62 189 ILE A CA 1
ATOM 1520 C C . ILE A 1 189 ? -9.060 -10.346 -15.406 1.00 47.62 189 ILE A C 1
ATOM 1522 O O . ILE A 1 189 ? -9.371 -11.237 -14.618 1.00 47.62 189 ILE A O 1
ATOM 1526 N N . SER A 1 190 ? -8.371 -9.267 -15.016 1.00 31.45 190 SER A N 1
ATOM 1527 C CA . SER A 1 190 ? -8.030 -9.013 -13.613 1.00 31.45 190 SER A CA 1
ATOM 1528 C C . SER A 1 190 ? -9.320 -8.860 -12.783 1.00 31.45 190 SER A C 1
ATOM 1530 O O . SER A 1 190 ? -10.224 -8.176 -13.265 1.00 31.45 190 SER A O 1
ATOM 1532 N N . PRO A 1 191 ? -9.420 -9.504 -11.600 1.00 38.31 191 PRO A N 1
ATOM 1533 C CA . PRO A 1 191 ? -10.627 -9.512 -10.764 1.00 38.31 191 PRO A CA 1
ATOM 1534 C C . PRO A 1 191 ? -11.141 -8.119 -10.397 1.00 38.31 191 PRO A C 1
ATOM 1536 O O . PRO A 1 191 ? -10.292 -7.214 -10.212 1.00 38.31 191 PRO A O 1
#

Foldseek 3Di:
DVVVVVVVVVVLVVLLVVVVVCVVVVFAKAKEWDWDQDPVRWIWIWIWIAGPVVRDIDTLDIDTDDDDAALVNVLVSVQVSCVSSVDGLQRRYQEYEYAPDPRVVVNCVVSVHHYDHDLVNVVVVLCCCQQVPDPPPDDDDDDDDDDDDDDDPDDDPPPPDPPPPDPPPDRPVVVSVVSVVVSVVVVVPDD

Nearest PDB structures (foldseek):
  6ozj-assembly1_A  TM=7.043E-01  e=1.787E-03  Mus musculus
  3f2k-assembly1_A  TM=4.599E-01  e=6.423E-02  Homo sapiens
  2afb-assembly1_A  TM=4.723E-01  e=8.078E-01  Thermotoga maritima MSB8
  2afb-assembly1_B  TM=4.665E-01  e=1.498E+00  Thermotoga maritima MSB8
  7m5o-assembly1_A  TM=4.342E-01  e=5.151E+00  Biggievirus Mos11

Mean predicted aligned error: 12.56 Å

Solvent-accessible surface area (backbone atoms only — not comparable to full-atom values): 11579 Å² total; per-residue (Å²): 110,70,68,59,53,52,52,47,53,52,51,49,51,54,47,27,54,51,43,43,52,42,50,72,73,67,49,66,30,32,35,40,49,44,83,45,72,43,97,84,73,50,36,28,41,39,40,33,43,36,34,76,90,77,72,42,76,44,80,77,52,72,45,78,55,70,85,83,74,56,33,70,53,48,49,51,52,53,40,52,57,36,46,77,40,67,40,47,58,86,79,33,37,56,29,38,36,28,53,87,49,73,49,49,53,48,28,35,67,75,61,76,39,47,69,41,69,37,61,69,56,54,52,50,51,51,49,44,62,68,76,64,58,73,81,73,69,91,70,90,73,84,76,81,89,77,77,92,81,79,100,64,98,70,89,74,80,84,76,81,75,81,81,76,86,66,83,82,81,82,77,61,64,68,60,50,53,52,52,52,52,51,52,54,49,52,61,73,66,55,131